Protein AF-A0A2V5VYC0-F1 (afdb_monomer)

Structure (mmCIF, N/CA/C/O backbone):
data_AF-A0A2V5VYC0-F1
#
_entry.id   AF-A0A2V5VYC0-F1
#
loop_
_atom_site.group_PDB
_atom_site.id
_atom_site.type_symbol
_atom_site.label_atom_id
_atom_site.label_alt_id
_atom_site.label_comp_id
_atom_site.label_asym_id
_atom_site.label_entity_id
_atom_site.label_seq_id
_atom_site.pdbx_PDB_ins_code
_atom_site.Cartn_x
_atom_site.Cartn_y
_atom_site.Cartn_z
_atom_site.occupancy
_atom_site.B_iso_or_equiv
_atom_site.auth_seq_id
_atom_site.auth_comp_id
_atom_site.auth_asym_id
_atom_site.auth_atom_id
_atom_site.pdbx_PDB_model_num
ATOM 1 N N . MET A 1 1 ? 76.118 30.169 22.639 1.00 40.16 1 MET A N 1
ATOM 2 C CA . MET A 1 1 ? 77.288 29.578 21.944 1.00 40.16 1 MET A CA 1
ATOM 3 C C . MET A 1 1 ? 76.760 28.789 20.748 1.00 40.16 1 MET A C 1
ATOM 5 O O . MET A 1 1 ? 75.733 28.151 20.900 1.00 40.16 1 MET A O 1
ATOM 9 N N . ARG A 1 2 ? 77.223 29.106 19.532 1.00 36.16 2 ARG A N 1
ATOM 10 C CA . ARG A 1 2 ? 78.075 28.254 18.665 1.00 36.16 2 ARG A CA 1
ATOM 11 C C . ARG A 1 2 ? 77.439 26.947 18.138 1.00 36.16 2 ARG A C 1
ATOM 13 O O . ARG A 1 2 ? 77.421 25.939 18.828 1.00 36.16 2 ARG A O 1
ATOM 20 N N . THR A 1 3 ? 77.035 27.013 16.868 1.00 47.69 3 THR A N 1
ATOM 21 C CA . THR A 1 3 ? 77.172 25.999 15.790 1.00 47.69 3 THR A CA 1
ATOM 22 C C . THR A 1 3 ? 78.665 25.824 15.383 1.00 47.69 3 THR A C 1
ATOM 24 O O . THR A 1 3 ? 79.493 26.497 16.014 1.00 47.69 3 THR A O 1
ATOM 27 N N . PRO A 1 4 ? 79.070 25.061 14.324 1.00 61.69 4 PRO A N 1
ATOM 28 C CA . PRO A 1 4 ? 78.359 24.099 13.440 1.00 61.69 4 PRO A CA 1
ATOM 29 C C . PRO A 1 4 ? 78.628 22.608 13.816 1.00 61.69 4 PRO A C 1
ATOM 31 O O . PRO A 1 4 ? 78.332 22.316 14.969 1.00 61.69 4 PRO A O 1
ATOM 34 N N . THR A 1 5 ? 79.075 21.582 13.052 1.00 44.00 5 THR A N 1
ATOM 35 C CA . THR A 1 5 ? 79.723 21.351 11.715 1.00 44.00 5 THR A CA 1
ATOM 36 C C . THR A 1 5 ? 79.700 19.818 11.412 1.00 44.00 5 THR A C 1
ATOM 38 O O . THR A 1 5 ? 79.604 19.059 12.371 1.00 44.00 5 THR A O 1
ATOM 41 N N . ASP A 1 6 ? 79.817 19.255 10.191 1.00 43.06 6 ASP A N 1
ATOM 42 C CA . ASP A 1 6 ? 79.916 19.826 8.830 1.00 43.06 6 ASP A CA 1
ATOM 43 C C . ASP A 1 6 ? 79.480 18.860 7.679 1.00 43.06 6 ASP A C 1
ATOM 45 O O . ASP A 1 6 ? 79.297 17.661 7.870 1.00 43.06 6 ASP A O 1
ATOM 49 N N . LEU A 1 7 ? 79.372 19.447 6.479 1.00 36.78 7 LEU A N 1
ATOM 50 C CA . LEU A 1 7 ? 79.288 18.954 5.086 1.00 36.78 7 LEU A CA 1
ATOM 51 C C . LEU A 1 7 ? 79.808 17.551 4.681 1.00 36.78 7 LEU A C 1
ATOM 53 O O . LEU A 1 7 ? 80.922 17.176 5.030 1.00 36.78 7 LEU A O 1
ATOM 57 N N . HIS A 1 8 ? 79.157 16.965 3.652 1.00 34.62 8 HIS A N 1
ATOM 58 C CA . HIS A 1 8 ? 79.711 16.739 2.283 1.00 34.62 8 HIS A CA 1
ATOM 59 C C . HIS A 1 8 ? 78.677 16.047 1.342 1.00 34.62 8 HIS A C 1
ATOM 61 O O . HIS A 1 8 ? 77.905 15.223 1.811 1.00 34.62 8 HIS A O 1
ATOM 67 N N . ARG A 1 9 ? 78.601 16.275 0.012 1.00 34.19 9 ARG A N 1
ATOM 68 C CA . ARG A 1 9 ? 79.091 17.381 -0.850 1.00 34.19 9 ARG A CA 1
ATOM 69 C C . ARG A 1 9 ? 78.366 17.362 -2.227 1.00 34.19 9 ARG A C 1
ATOM 71 O O . ARG A 1 9 ? 78.346 16.332 -2.888 1.00 34.19 9 ARG A O 1
ATOM 78 N N . LEU A 1 10 ? 77.835 18.504 -2.674 1.00 37.38 10 LEU A N 1
ATOM 79 C CA . LEU A 1 10 ? 77.498 18.854 -4.081 1.00 37.38 10 LEU A CA 1
ATOM 80 C C . LEU A 1 10 ? 78.621 19.786 -4.627 1.00 37.38 10 LEU A C 1
ATOM 82 O O . LEU A 1 10 ? 79.440 20.197 -3.797 1.00 37.38 10 LEU A O 1
ATOM 86 N N . PRO A 1 11 ? 78.731 20.182 -5.922 1.00 47.06 11 PRO A N 1
ATOM 87 C CA . PRO A 1 11 ? 77.742 20.225 -7.019 1.00 47.06 11 PRO A CA 1
ATOM 88 C C . PRO A 1 11 ? 78.181 19.307 -8.213 1.00 47.06 11 PRO A C 1
ATOM 90 O O . PRO A 1 11 ? 78.691 18.235 -7.912 1.00 47.06 11 PRO A O 1
ATOM 93 N N . THR A 1 12 ? 77.979 19.498 -9.536 1.00 32.34 12 THR A N 1
ATOM 94 C CA . THR A 1 12 ? 77.701 20.684 -10.386 1.00 32.34 12 THR A CA 1
ATOM 95 C C . THR A 1 12 ? 77.018 20.333 -11.722 1.00 32.34 12 THR A C 1
ATOM 97 O O . THR A 1 12 ? 77.043 19.197 -12.179 1.00 32.34 12 THR A O 1
ATOM 100 N N . ARG A 1 13 ? 76.415 21.354 -12.350 1.00 36.81 13 ARG A N 1
ATOM 101 C CA . ARG A 1 13 ? 75.712 21.379 -13.648 1.00 36.81 13 ARG A CA 1
ATOM 102 C C . ARG A 1 13 ? 76.613 21.919 -14.767 1.00 36.81 13 ARG A C 1
ATOM 104 O O . ARG A 1 13 ? 77.321 22.897 -14.541 1.00 36.81 13 ARG A O 1
ATOM 111 N N . THR A 1 14 ? 76.426 21.439 -15.996 1.00 30.95 14 THR A N 1
ATOM 112 C CA . THR A 1 14 ? 76.700 22.203 -17.230 1.00 30.95 14 THR A CA 1
ATOM 113 C C . THR A 1 14 ? 75.528 22.085 -18.207 1.00 30.95 14 THR A C 1
ATOM 115 O O . THR A 1 14 ? 74.828 21.079 -18.248 1.00 30.95 14 THR A O 1
ATOM 118 N N . THR A 1 15 ? 75.290 23.150 -18.972 1.00 37.25 15 THR A N 1
ATOM 119 C CA . THR A 1 15 ? 74.295 23.224 -20.052 1.00 37.25 15 THR A CA 1
ATOM 120 C C . THR A 1 15 ? 74.899 24.042 -21.186 1.00 37.25 15 THR A C 1
ATOM 122 O O . THR A 1 15 ? 75.301 25.179 -20.935 1.00 37.25 15 THR A O 1
ATOM 125 N N . SER A 1 16 ? 74.930 23.511 -22.406 1.00 30.95 16 SER A N 1
ATOM 126 C CA . SER A 1 16 ? 75.307 24.253 -23.615 1.00 30.95 16 SER A CA 1
ATOM 127 C C . SER A 1 16 ? 74.379 23.898 -24.775 1.00 30.95 16 SER A C 1
ATOM 129 O O . SER A 1 16 ? 73.993 22.746 -24.950 1.00 30.95 16 SER A O 1
ATOM 131 N N . THR A 1 17 ? 74.014 24.909 -25.556 1.00 39.19 17 THR A N 1
ATOM 132 C CA . THR A 1 17 ? 73.186 24.803 -26.763 1.00 39.19 17 THR A CA 1
ATOM 133 C C . THR A 1 17 ? 74.064 24.822 -28.008 1.00 39.19 17 THR A C 1
ATOM 135 O O . THR A 1 17 ? 74.964 25.656 -28.095 1.00 39.19 17 THR A O 1
ATOM 138 N N . ALA A 1 18 ? 73.759 23.980 -28.993 1.00 32.53 18 ALA A N 1
ATOM 139 C CA . ALA A 1 18 ? 74.294 24.087 -30.348 1.00 32.53 18 ALA A CA 1
ATOM 140 C C . ALA A 1 18 ? 73.210 23.700 -31.366 1.00 32.53 18 ALA A C 1
ATOM 142 O O . ALA A 1 18 ? 72.378 22.839 -31.090 1.00 32.53 18 ALA A O 1
ATOM 143 N N . ASP A 1 19 ? 73.224 24.376 -32.511 1.00 37.84 19 ASP A N 1
ATOM 144 C CA . ASP A 1 19 ? 72.262 24.246 -33.609 1.00 37.84 19 ASP A CA 1
ATOM 145 C C . ASP A 1 19 ? 72.837 23.371 -34.738 1.00 37.84 19 ASP A C 1
ATOM 147 O O . ASP A 1 19 ? 74.048 23.363 -34.963 1.00 37.84 19 ASP A O 1
ATOM 151 N N . SER A 1 20 ? 71.980 22.632 -35.445 1.00 33.50 20 SER A N 1
ATOM 152 C CA . SER A 1 20 ? 72.174 22.233 -36.850 1.00 33.50 20 SER A CA 1
ATOM 153 C C . SER A 1 20 ? 70.948 21.485 -37.388 1.00 33.50 20 SER A C 1
ATOM 155 O O . SER A 1 20 ? 70.211 20.826 -36.654 1.00 33.50 20 SER A O 1
ATOM 157 N N . ARG A 1 21 ? 70.734 21.599 -38.703 1.00 39.56 21 ARG A N 1
ATOM 158 C CA . ARG A 1 21 ? 69.669 20.917 -39.450 1.00 39.56 21 ARG A CA 1
ATOM 159 C C . ARG A 1 21 ? 70.199 19.680 -40.181 1.00 39.56 21 ARG A C 1
ATOM 161 O O . ARG A 1 21 ? 71.402 19.519 -40.346 1.00 39.56 21 ARG A O 1
ATOM 168 N N . ASP A 1 22 ? 69.247 18.903 -40.691 1.00 44.09 22 ASP A N 1
ATOM 169 C CA . ASP A 1 22 ? 69.362 18.008 -41.847 1.00 44.09 22 ASP A CA 1
ATOM 170 C C . ASP A 1 22 ? 70.382 16.856 -41.782 1.00 44.09 22 ASP A C 1
ATOM 172 O O . ASP A 1 22 ? 71.577 17.019 -42.015 1.00 44.09 22 ASP A O 1
ATOM 176 N N . ASN A 1 23 ? 69.857 15.630 -41.661 1.00 32.66 23 ASN A N 1
ATOM 177 C CA . ASN A 1 23 ? 70.172 14.573 -42.631 1.00 32.66 23 ASN A CA 1
ATOM 178 C C . ASN A 1 23 ? 69.140 13.431 -42.599 1.00 32.66 23 ASN A C 1
ATOM 180 O O . ASN A 1 23 ? 69.108 12.617 -41.677 1.00 32.66 23 ASN A O 1
ATOM 184 N N . LEU A 1 24 ? 68.318 13.337 -43.648 1.00 39.31 24 LEU A N 1
ATOM 185 C CA . LEU A 1 24 ? 67.509 12.150 -43.934 1.00 39.31 24 LEU A CA 1
ATOM 186 C C . LEU A 1 24 ? 68.395 11.101 -44.615 1.00 39.31 24 LEU A C 1
ATOM 188 O O . LEU A 1 24 ? 68.719 11.228 -45.795 1.00 39.31 24 LEU A O 1
ATOM 192 N N . SER A 1 25 ? 68.776 10.053 -43.881 1.00 33.59 25 SER A N 1
ATOM 193 C CA . SER A 1 25 ? 69.533 8.931 -44.447 1.00 33.59 25 SER A CA 1
ATOM 194 C C . SER A 1 25 ? 68.638 8.082 -45.357 1.00 33.59 25 SER A C 1
ATOM 196 O O . SER A 1 25 ? 67.892 7.216 -44.897 1.00 33.59 25 SER A O 1
ATOM 198 N N . VAL A 1 26 ? 68.686 8.348 -46.663 1.00 40.81 26 VAL A N 1
ATOM 199 C CA . VAL A 1 26 ? 67.968 7.562 -47.675 1.00 40.81 26 VAL A CA 1
ATOM 200 C C . VAL A 1 26 ? 68.784 6.316 -48.018 1.00 40.81 26 VAL A C 1
ATOM 202 O O . VAL A 1 26 ? 69.769 6.389 -48.754 1.00 40.81 26 VAL A O 1
ATOM 205 N N . CYS A 1 27 ? 68.352 5.151 -47.529 1.00 32.09 27 CYS A N 1
ATOM 206 C CA . CYS A 1 27 ? 68.891 3.864 -47.970 1.00 32.09 27 CYS A CA 1
ATOM 207 C C . CYS A 1 27 ? 68.609 3.655 -49.466 1.00 32.09 27 CYS A C 1
ATOM 209 O O . CYS A 1 27 ? 67.485 3.354 -49.867 1.00 32.09 27 CYS A O 1
ATOM 211 N N . SER A 1 28 ? 69.638 3.802 -50.299 1.00 38.59 28 SER A N 1
ATOM 212 C CA . SER A 1 28 ? 69.553 3.573 -51.739 1.00 38.59 28 SER A CA 1
ATOM 213 C C . SER A 1 28 ? 69.806 2.099 -52.073 1.00 38.59 28 SER A C 1
ATOM 215 O O . SER A 1 28 ? 70.832 1.529 -51.713 1.00 38.59 28 SER A O 1
ATOM 217 N N . CYS A 1 29 ? 68.866 1.473 -52.785 1.00 36.28 29 CYS A N 1
ATOM 218 C CA . CYS A 1 29 ? 68.999 0.102 -53.277 1.00 36.28 29 CYS A CA 1
ATOM 219 C C . CYS A 1 29 ? 69.031 0.073 -54.812 1.00 36.28 29 CYS A C 1
ATOM 221 O O . CYS A 1 29 ? 68.045 0.390 -55.466 1.00 36.28 29 CYS A O 1
ATOM 223 N N . LEU A 1 30 ? 70.200 -0.306 -55.339 1.00 36.03 30 LEU A N 1
ATOM 224 C CA . LEU A 1 30 ? 70.474 -0.980 -56.619 1.00 36.03 30 LEU A CA 1
ATOM 225 C C . LEU A 1 30 ? 69.531 -0.718 -57.816 1.00 36.03 30 LEU A C 1
ATOM 227 O O . LEU A 1 30 ? 68.425 -1.247 -57.905 1.00 36.03 30 LEU A O 1
ATOM 231 N N . LYS A 1 31 ? 70.066 -0.043 -58.844 1.00 36.06 31 LYS A N 1
ATOM 232 C CA . LYS A 1 31 ? 69.514 -0.077 -60.209 1.00 36.06 31 LYS A CA 1
ATOM 233 C C . LYS A 1 31 ? 69.818 -1.425 -60.887 1.00 36.06 31 LYS A C 1
ATOM 235 O O . LYS A 1 31 ? 70.990 -1.805 -60.917 1.00 36.06 31 LYS A O 1
ATOM 240 N N . PRO A 1 32 ? 68.852 -2.073 -61.557 1.00 37.69 32 PRO A N 1
ATOM 241 C CA . PRO A 1 32 ? 69.144 -2.943 -62.689 1.00 37.69 32 PRO A CA 1
ATOM 242 C C . PRO A 1 32 ? 69.378 -2.095 -63.954 1.00 37.69 32 PRO A C 1
ATOM 244 O O . PRO A 1 32 ? 68.639 -1.148 -64.223 1.00 37.69 32 PRO A O 1
ATOM 247 N N . ASN A 1 33 ? 70.389 -2.441 -64.753 1.00 38.25 33 ASN A N 1
ATOM 248 C CA . ASN A 1 33 ? 70.549 -1.897 -66.107 1.00 38.25 33 ASN A CA 1
ATOM 249 C C . ASN A 1 33 ? 69.677 -2.697 -67.088 1.00 38.25 33 ASN A C 1
ATOM 251 O O . ASN A 1 33 ? 69.583 -3.917 -66.955 1.00 38.25 33 ASN A O 1
ATOM 255 N N . TYR A 1 34 ? 69.114 -2.046 -68.110 1.00 33.28 34 TYR A N 1
ATOM 256 C CA . TYR A 1 34 ? 68.513 -2.747 -69.249 1.00 33.28 34 TYR A CA 1
ATOM 257 C C . TYR A 1 34 ? 68.781 -2.031 -70.578 1.00 33.28 34 TYR A C 1
ATOM 259 O O . TYR A 1 34 ? 68.945 -0.812 -70.614 1.00 33.28 34 TYR A O 1
ATOM 267 N N . SER A 1 35 ? 68.864 -2.811 -71.657 1.00 31.66 35 SER A N 1
ATOM 268 C CA . SER A 1 35 ? 69.238 -2.363 -73.007 1.00 31.66 35 SER A CA 1
ATOM 269 C C . SER A 1 35 ? 67.990 -2.076 -73.868 1.00 31.66 35 SER A C 1
ATOM 271 O O . SER A 1 35 ? 66.979 -2.756 -73.678 1.00 31.66 35 SER A O 1
ATOM 273 N N . PRO A 1 36 ? 68.003 -1.099 -74.798 1.00 38.66 36 PRO A N 1
ATOM 274 C CA . PRO A 1 36 ? 66.810 -0.710 -75.559 1.00 38.66 36 PRO A CA 1
ATOM 275 C C . PRO A 1 36 ? 66.540 -1.614 -76.778 1.00 38.66 36 PRO A C 1
ATOM 277 O O . PRO A 1 36 ? 67.470 -1.969 -77.499 1.00 38.66 36 PRO A O 1
ATOM 280 N N . GLY A 1 37 ? 65.264 -1.917 -77.071 1.00 43.59 37 GLY A N 1
ATOM 281 C CA . GLY A 1 37 ? 64.913 -2.649 -78.301 1.00 43.59 37 GLY A CA 1
ATOM 282 C C . GLY A 1 37 ? 63.483 -3.194 -78.453 1.00 43.59 37 GLY A C 1
ATOM 283 O O . GLY A 1 37 ? 63.338 -4.385 -78.702 1.00 43.59 37 GLY A O 1
ATOM 284 N N . ALA A 1 38 ? 62.434 -2.363 -78.357 1.00 34.34 38 ALA A N 1
ATOM 285 C CA . ALA A 1 38 ? 61.081 -2.690 -78.854 1.00 34.34 38 ALA A CA 1
ATOM 286 C C . ALA A 1 38 ? 60.235 -1.410 -79.085 1.00 34.34 38 ALA A C 1
ATOM 288 O O . ALA A 1 38 ? 60.454 -0.426 -78.375 1.00 34.34 38 ALA A O 1
ATOM 289 N N . PRO A 1 39 ? 59.292 -1.382 -80.054 1.00 39.47 39 PRO A N 1
ATOM 290 C CA . PRO A 1 39 ? 58.485 -0.197 -80.367 1.00 39.47 39 PRO A CA 1
ATOM 291 C C . PRO A 1 39 ? 57.266 0.002 -79.446 1.00 39.47 39 PRO A C 1
ATOM 293 O O . PRO A 1 39 ? 56.763 -0.924 -78.813 1.00 39.47 39 PRO A O 1
ATOM 296 N N . THR A 1 40 ? 56.782 1.244 -79.399 1.00 36.88 40 THR A N 1
ATOM 297 C CA . THR A 1 40 ? 55.799 1.751 -78.431 1.00 36.88 40 THR A CA 1
ATOM 298 C C . THR A 1 40 ? 54.353 1.323 -78.710 1.00 36.88 40 THR A C 1
ATOM 300 O O . THR A 1 40 ? 53.837 1.553 -79.801 1.00 36.88 40 THR A O 1
ATOM 303 N N . VAL A 1 41 ? 53.644 0.858 -77.675 1.00 35.94 41 VAL A N 1
ATOM 304 C CA . VAL A 1 41 ? 52.171 0.892 -77.600 1.00 35.94 41 VAL A CA 1
ATOM 305 C C . VAL A 1 41 ? 51.782 1.852 -76.477 1.00 35.94 41 VAL A C 1
ATOM 307 O O . VAL A 1 41 ? 52.188 1.667 -75.332 1.00 35.94 41 VAL A O 1
ATOM 310 N N . ALA A 1 42 ? 51.025 2.901 -76.799 1.00 35.47 42 ALA A N 1
ATOM 311 C CA . ALA A 1 42 ? 50.624 3.914 -75.828 1.00 35.47 42 ALA A CA 1
ATOM 312 C C . ALA A 1 42 ? 49.356 3.486 -75.072 1.00 35.47 42 ALA A C 1
ATOM 314 O O . ALA A 1 42 ? 48.275 3.421 -75.655 1.00 35.47 42 ALA A O 1
ATOM 315 N N . VAL A 1 43 ? 49.479 3.244 -73.764 1.00 36.88 43 VAL A N 1
ATOM 316 C CA . VAL A 1 43 ? 48.337 3.080 -72.852 1.00 36.88 43 VAL A CA 1
ATOM 317 C C . VAL A 1 43 ? 48.185 4.360 -72.034 1.00 36.88 43 VAL A C 1
ATOM 319 O O . VAL A 1 43 ? 49.082 4.735 -71.281 1.00 36.88 43 VAL A O 1
ATOM 322 N N . LEU A 1 44 ? 47.045 5.037 -72.185 1.00 37.72 44 LEU A N 1
ATOM 323 C CA . LEU A 1 44 ? 46.727 6.267 -71.461 1.00 37.72 44 LEU A CA 1
ATOM 324 C C . LEU A 1 44 ? 46.292 5.942 -70.022 1.00 37.72 44 LEU A C 1
ATOM 326 O O . LEU A 1 44 ? 45.102 5.844 -69.729 1.00 37.72 44 LEU A O 1
ATOM 330 N N . LEU A 1 45 ? 47.257 5.752 -69.121 1.00 33.62 45 LEU A N 1
ATOM 331 C CA . LEU A 1 45 ? 46.975 5.525 -67.703 1.00 33.62 45 LEU A CA 1
ATOM 332 C C . LEU A 1 45 ? 46.795 6.866 -66.972 1.00 33.62 45 LEU A C 1
ATOM 334 O O . LEU A 1 45 ? 47.742 7.641 -66.837 1.00 33.62 45 LEU A O 1
ATOM 338 N N . CYS A 1 46 ? 45.584 7.145 -66.484 1.00 33.41 46 CYS A N 1
ATOM 339 C CA . CYS A 1 46 ? 45.315 8.340 -65.685 1.00 33.41 46 CYS A CA 1
ATOM 340 C C . CYS A 1 46 ? 46.098 8.313 -64.364 1.00 33.41 46 CYS A C 1
ATOM 342 O O . CYS A 1 46 ? 45.872 7.450 -63.516 1.00 33.41 46 CYS A O 1
ATOM 344 N N . ALA A 1 47 ? 46.963 9.307 -64.159 1.00 42.38 47 ALA A N 1
ATOM 345 C CA . ALA A 1 47 ? 47.633 9.535 -62.885 1.00 42.38 47 ALA A CA 1
ATOM 346 C C . ALA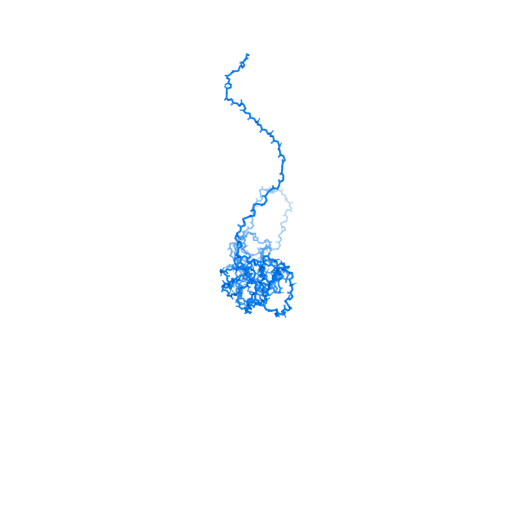 A 1 47 ? 46.644 10.100 -61.849 1.00 42.38 47 ALA A C 1
ATOM 348 O O . ALA A 1 47 ? 46.509 11.313 -61.694 1.00 42.38 47 ALA A O 1
ATOM 349 N N . PHE A 1 48 ? 45.950 9.220 -61.125 1.00 41.59 48 PHE A N 1
ATOM 350 C CA . PHE A 1 48 ? 45.239 9.619 -59.913 1.00 41.59 48 PHE A CA 1
ATOM 351 C C . PHE A 1 48 ? 46.247 9.891 -58.795 1.00 41.59 48 PHE A C 1
ATOM 353 O O . PHE A 1 48 ? 46.958 8.991 -58.350 1.00 41.59 48 PHE A O 1
ATOM 360 N N . LEU A 1 49 ? 46.297 11.145 -58.333 1.00 40.81 49 LEU A N 1
ATOM 361 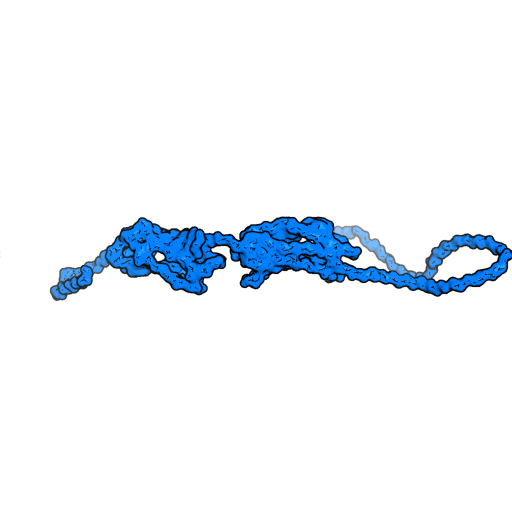C CA . LEU A 1 49 ? 47.049 11.521 -57.138 1.00 40.81 49 LEU A CA 1
ATOM 362 C C . LEU A 1 49 ? 46.566 10.689 -55.945 1.00 40.81 49 LEU A C 1
ATOM 364 O O . LEU A 1 49 ? 45.366 10.614 -55.677 1.00 40.81 49 LEU A O 1
ATOM 368 N N . SER A 1 50 ? 47.511 10.136 -55.186 1.00 46.59 50 SER A N 1
ATOM 369 C CA . SER A 1 50 ? 47.260 9.422 -53.934 1.00 46.59 50 SER A CA 1
ATOM 370 C C . SER A 1 50 ? 46.893 10.388 -52.800 1.00 46.59 50 SER A C 1
ATOM 372 O O . SER A 1 50 ? 47.627 10.549 -51.824 1.00 46.59 50 SER A O 1
ATOM 374 N N . LEU A 1 51 ? 45.737 11.041 -52.928 1.00 43.06 51 LEU A N 1
ATOM 375 C CA . LEU A 1 51 ? 45.049 11.671 -51.811 1.00 43.06 51 LEU A CA 1
ATOM 376 C C . LEU A 1 51 ? 44.574 10.560 -50.870 1.00 43.06 51 LEU A C 1
ATOM 378 O O . LEU A 1 51 ? 43.516 9.970 -51.080 1.00 43.06 51 LEU A O 1
ATOM 382 N N . PHE A 1 52 ? 45.344 10.295 -49.810 1.00 51.00 52 PHE A N 1
ATOM 383 C CA . PHE A 1 52 ? 44.952 9.429 -48.690 1.00 51.00 52 PHE A CA 1
ATOM 384 C C . PHE A 1 52 ? 43.865 10.090 -47.815 1.00 51.00 52 PHE A C 1
ATOM 386 O O . PHE A 1 52 ? 43.959 10.170 -46.593 1.00 51.00 52 PHE A O 1
ATOM 393 N N . GLY A 1 53 ? 42.791 10.554 -48.458 1.00 45.03 53 GLY A N 1
ATOM 394 C CA . GLY A 1 53 ? 41.536 10.932 -47.825 1.00 45.03 53 GLY A CA 1
ATOM 395 C C . GLY A 1 53 ? 40.762 9.682 -47.429 1.00 45.03 53 GLY A C 1
ATOM 396 O O . GLY A 1 53 ? 39.722 9.384 -48.016 1.00 45.03 53 GLY A O 1
ATOM 397 N N . GLY A 1 54 ? 41.285 8.936 -46.453 1.00 47.09 54 GLY A N 1
ATOM 398 C CA . GLY A 1 54 ? 40.551 7.849 -45.820 1.00 47.09 54 GLY A CA 1
ATOM 399 C C . GLY A 1 54 ? 39.282 8.418 -45.197 1.00 47.09 54 GLY A C 1
ATOM 400 O O . GLY A 1 54 ? 39.344 9.065 -44.154 1.00 47.09 54 GLY A O 1
ATOM 401 N N . ARG A 1 55 ? 38.132 8.219 -45.853 1.00 57.81 55 ARG A N 1
ATOM 402 C CA . ARG A 1 55 ? 36.838 8.590 -45.279 1.00 57.81 55 ARG A CA 1
ATOM 403 C C . ARG A 1 55 ? 36.668 7.795 -43.993 1.00 57.81 55 ARG A C 1
ATOM 405 O O . ARG A 1 55 ? 36.503 6.578 -44.052 1.00 57.81 55 ARG A O 1
ATOM 412 N N . ALA A 1 56 ? 36.696 8.487 -42.856 1.00 65.38 56 ALA A N 1
ATOM 413 C CA . ALA A 1 56 ? 36.225 7.914 -41.610 1.00 65.38 56 ALA A CA 1
ATOM 414 C C . ALA A 1 56 ? 34.814 7.366 -41.854 1.00 65.38 56 ALA A C 1
ATOM 416 O O . ALA A 1 56 ? 33.957 8.056 -42.418 1.00 65.38 56 ALA A O 1
ATOM 417 N N . ARG A 1 57 ? 34.602 6.104 -41.482 1.00 74.75 57 ARG A N 1
ATOM 418 C CA . ARG A 1 57 ? 33.273 5.505 -41.451 1.00 74.75 57 ARG A CA 1
ATOM 419 C C . ARG A 1 57 ? 32.405 6.379 -40.541 1.00 74.75 57 ARG A C 1
ATOM 421 O O . ARG A 1 57 ? 32.829 6.723 -39.441 1.00 74.75 57 ARG A O 1
ATOM 428 N N . ALA A 1 58 ? 31.237 6.791 -41.028 1.00 86.94 58 ALA A N 1
ATOM 429 C CA . ALA A 1 58 ? 30.296 7.531 -40.198 1.00 86.94 58 ALA A CA 1
ATOM 430 C C . ALA A 1 58 ? 29.827 6.614 -39.063 1.00 86.94 58 ALA A C 1
ATOM 432 O O . ALA A 1 58 ? 29.451 5.473 -39.336 1.00 86.94 58 ALA A O 1
ATOM 433 N N . ALA A 1 59 ? 29.875 7.114 -37.828 1.00 91.81 59 ALA A N 1
ATOM 434 C CA . ALA A 1 59 ? 29.404 6.380 -36.662 1.00 91.81 59 ALA A CA 1
ATOM 435 C C . ALA A 1 59 ? 27.931 5.994 -36.838 1.00 91.81 59 ALA A C 1
ATOM 437 O O . ALA A 1 59 ? 27.112 6.812 -37.271 1.00 91.81 59 ALA A O 1
ATOM 438 N N . VAL A 1 60 ? 27.616 4.743 -36.519 1.00 95.69 60 VAL A N 1
ATOM 439 C CA . VAL A 1 60 ? 26.251 4.217 -36.506 1.00 95.69 60 VAL A CA 1
ATOM 440 C C . VAL A 1 60 ? 25.761 4.193 -35.057 1.00 95.69 60 VAL A C 1
ATOM 442 O O . VAL A 1 60 ? 26.558 4.041 -34.142 1.00 95.69 60 VAL A O 1
ATOM 445 N N . ALA A 1 61 ? 24.461 4.395 -34.844 1.00 96.69 61 ALA A N 1
ATOM 446 C CA . ALA A 1 61 ? 23.866 4.261 -33.517 1.00 96.69 61 ALA A CA 1
ATOM 447 C C . ALA A 1 61 ? 23.682 2.773 -33.149 1.00 96.69 61 ALA A C 1
ATOM 449 O O . ALA A 1 61 ? 23.396 1.967 -34.044 1.00 96.69 61 ALA A O 1
ATOM 450 N N . PRO A 1 62 ? 23.749 2.408 -31.855 1.00 97.94 62 PRO A N 1
ATOM 451 C CA . PRO A 1 62 ? 23.536 1.040 -31.404 1.00 97.94 62 PRO A CA 1
ATOM 452 C C . PRO A 1 62 ? 22.145 0.527 -31.788 1.00 97.94 62 PRO A C 1
ATOM 454 O O . PRO A 1 62 ? 21.167 1.270 -31.831 1.00 97.94 62 PRO A O 1
ATOM 457 N N . ILE A 1 63 ? 22.045 -0.779 -32.003 1.00 97.56 63 ILE A N 1
ATOM 458 C CA . ILE A 1 63 ? 20.797 -1.504 -32.223 1.00 97.56 63 ILE A CA 1
ATOM 459 C C . ILE A 1 63 ? 20.421 -2.218 -30.923 1.00 97.56 63 ILE A C 1
ATOM 461 O O . ILE A 1 63 ? 21.235 -2.925 -30.327 1.00 97.56 63 ILE A O 1
ATOM 465 N N . ILE A 1 64 ? 19.165 -2.062 -30.511 1.00 98.31 64 ILE A N 1
ATOM 466 C CA . ILE A 1 64 ? 18.533 -2.800 -29.415 1.00 98.31 64 ILE A CA 1
ATOM 467 C C . ILE A 1 64 ? 17.390 -3.647 -29.985 1.00 98.31 64 ILE A C 1
ATOM 469 O O . ILE A 1 64 ? 16.676 -3.200 -30.885 1.00 98.31 64 ILE A O 1
ATOM 473 N N . SER A 1 65 ? 17.226 -4.883 -29.510 1.00 98.06 65 SER A N 1
ATOM 474 C CA . SER A 1 65 ? 16.088 -5.718 -29.911 1.00 98.06 65 SER A CA 1
ATOM 475 C C . SER A 1 65 ? 14.761 -5.126 -29.421 1.00 98.06 65 SER A C 1
ATOM 477 O O . SER A 1 65 ? 14.738 -4.491 -28.364 1.00 98.06 65 SER A O 1
ATOM 479 N N . PRO A 1 66 ? 13.636 -5.401 -30.106 1.00 95.62 66 PRO A N 1
ATOM 480 C CA . PRO A 1 66 ? 12.316 -5.206 -29.520 1.00 95.62 66 PRO A CA 1
ATOM 481 C C . PRO A 1 66 ? 12.219 -5.897 -28.155 1.00 95.62 66 PRO A C 1
ATOM 483 O O . PRO A 1 66 ? 12.752 -6.993 -27.967 1.00 95.62 66 PRO A O 1
ATOM 486 N N . ILE A 1 67 ? 11.525 -5.253 -27.222 1.00 97.31 67 ILE A N 1
ATOM 487 C CA . ILE A 1 67 ? 11.158 -5.805 -25.918 1.00 97.31 67 ILE A CA 1
ATOM 488 C C . ILE A 1 67 ? 9.637 -6.017 -25.969 1.00 97.31 67 ILE A C 1
ATOM 490 O O . ILE A 1 67 ? 8.940 -5.101 -26.410 1.00 97.31 67 ILE A O 1
ATOM 494 N N . PRO A 1 68 ? 9.106 -7.199 -25.609 1.00 95.50 68 PRO A N 1
ATOM 495 C CA . PRO A 1 68 ? 7.664 -7.422 -25.587 1.00 95.50 68 PRO A CA 1
ATOM 496 C C . PRO A 1 68 ? 7.002 -6.616 -24.462 1.00 95.50 68 PRO A C 1
ATOM 498 O O . PRO A 1 68 ? 7.628 -6.357 -23.434 1.00 95.50 68 PRO A O 1
ATOM 501 N N . ASP A 1 69 ? 5.723 -6.278 -24.632 1.00 96.75 69 ASP A N 1
ATOM 502 C CA . ASP A 1 69 ? 4.905 -5.779 -23.524 1.00 96.75 69 ASP A CA 1
ATOM 503 C C . ASP A 1 69 ? 4.798 -6.853 -22.423 1.00 96.75 69 ASP A C 1
ATOM 505 O O . ASP A 1 69 ? 4.763 -8.056 -22.703 1.00 96.75 69 ASP A O 1
ATOM 509 N N . LEU A 1 70 ? 4.764 -6.416 -21.163 1.00 96.81 70 LEU A N 1
ATOM 510 C CA . LEU A 1 70 ? 4.851 -7.281 -19.984 1.00 96.81 70 LEU A CA 1
ATOM 511 C C . LEU A 1 70 ? 3.586 -7.198 -19.121 1.00 96.81 70 LEU A C 1
ATOM 513 O O . LEU A 1 70 ? 2.844 -6.215 -19.153 1.00 96.81 70 LEU A O 1
ATOM 517 N N . VAL A 1 71 ? 3.361 -8.232 -18.313 1.00 95.38 71 VAL A N 1
ATOM 518 C CA . VAL A 1 71 ? 2.228 -8.345 -17.387 1.00 95.38 71 VAL A CA 1
ATOM 519 C C . VAL A 1 71 ? 2.735 -8.908 -16.063 1.00 95.38 71 VAL A C 1
ATOM 521 O O . VAL A 1 71 ? 3.521 -9.855 -16.074 1.00 95.38 71 VAL A O 1
ATOM 524 N N . VAL A 1 72 ? 2.298 -8.330 -14.945 1.00 95.25 72 VAL A N 1
ATOM 525 C CA . VAL A 1 72 ? 2.673 -8.748 -13.584 1.00 95.25 72 VAL A CA 1
ATOM 526 C C . VAL A 1 72 ? 1.587 -8.329 -12.582 1.00 95.25 72 VAL A C 1
ATOM 528 O O . VAL A 1 72 ? 0.772 -7.459 -12.895 1.00 95.25 72 VAL A O 1
ATOM 531 N N . ASN A 1 73 ? 1.549 -8.932 -11.397 1.00 94.56 73 ASN A N 1
ATOM 532 C CA . ASN A 1 73 ? 0.779 -8.401 -10.266 1.00 94.56 73 ASN A CA 1
ATOM 533 C C . ASN A 1 73 ? 1.543 -7.227 -9.616 1.00 94.56 73 ASN A C 1
ATOM 535 O O . ASN A 1 73 ? 2.742 -7.071 -9.851 1.00 94.56 73 ASN A O 1
ATOM 539 N N . GLU A 1 74 ? 0.896 -6.394 -8.800 1.00 91.69 74 GLU A N 1
ATOM 540 C CA . GLU A 1 74 ? 1.648 -5.483 -7.922 1.00 91.69 74 GLU A CA 1
ATOM 541 C C . GLU A 1 74 ? 2.457 -6.260 -6.866 1.00 91.69 74 GLU A C 1
ATOM 543 O O . GLU A 1 74 ? 2.248 -7.457 -6.663 1.00 91.69 74 GLU A O 1
ATOM 548 N N . ASP A 1 75 ? 3.478 -5.609 -6.306 1.00 89.75 75 ASP A N 1
ATOM 549 C CA . ASP A 1 75 ? 4.532 -6.162 -5.433 1.00 89.75 75 ASP A CA 1
ATOM 550 C C . ASP A 1 75 ? 5.393 -7.324 -5.992 1.00 89.75 75 ASP A C 1
ATOM 552 O O . ASP A 1 75 ? 6.483 -7.594 -5.478 1.00 89.75 75 ASP A O 1
ATOM 556 N N . GLU A 1 76 ? 4.992 -7.974 -7.087 1.00 93.12 76 GLU A N 1
ATOM 557 C CA . GLU A 1 76 ? 5.771 -9.014 -7.765 1.00 93.12 76 GLU A CA 1
ATOM 558 C C . GLU A 1 76 ? 6.849 -8.423 -8.707 1.00 93.12 76 GLU A C 1
ATOM 560 O O . GLU A 1 76 ? 6.543 -7.634 -9.606 1.00 93.12 76 GLU A O 1
ATOM 565 N N . PRO A 1 77 ? 8.134 -8.816 -8.583 1.00 94.12 77 PRO A N 1
ATOM 566 C CA . PRO A 1 77 ? 9.181 -8.362 -9.492 1.00 94.12 77 PRO A CA 1
ATOM 567 C C . PRO A 1 77 ? 9.207 -9.176 -10.794 1.00 94.12 77 PRO A C 1
ATOM 569 O O . PRO A 1 77 ? 9.230 -10.408 -10.785 1.00 94.12 77 PRO A O 1
ATOM 572 N N . ILE A 1 78 ? 9.331 -8.492 -11.932 1.00 95.12 78 ILE A N 1
ATOM 573 C CA . ILE A 1 78 ? 9.594 -9.131 -13.227 1.00 95.12 78 ILE A CA 1
ATOM 574 C C . ILE A 1 78 ? 11.098 -9.389 -13.328 1.00 95.12 78 ILE A C 1
ATOM 576 O O . ILE A 1 78 ? 11.884 -8.444 -13.296 1.00 95.12 78 ILE A O 1
ATOM 580 N N . LEU A 1 79 ? 11.528 -10.645 -13.465 1.00 96.38 79 LEU A N 1
ATOM 581 C CA . LEU A 1 79 ? 12.949 -11.010 -13.404 1.00 96.38 79 LEU A CA 1
ATOM 582 C C . LEU A 1 79 ? 13.516 -11.492 -14.747 1.00 96.38 79 LEU A C 1
ATOM 584 O O . LEU A 1 79 ? 12.915 -12.319 -15.427 1.00 96.38 79 LEU A O 1
ATOM 588 N N . HIS A 1 80 ? 14.734 -11.040 -15.062 1.00 95.62 80 HIS A N 1
ATOM 589 C CA . HIS A 1 80 ? 15.589 -11.556 -16.142 1.00 95.62 80 HIS A CA 1
ATOM 590 C C . HIS A 1 80 ? 14.972 -11.552 -17.559 1.00 95.62 80 HIS A C 1
ATOM 592 O O . HIS A 1 80 ? 15.243 -12.455 -18.353 1.00 95.62 80 HIS A O 1
ATOM 598 N N . VAL A 1 81 ? 14.187 -10.530 -17.913 1.00 97.38 81 VAL A N 1
ATOM 599 C CA . VAL A 1 81 ? 13.653 -10.352 -19.274 1.00 97.38 81 VAL A CA 1
ATOM 600 C C . VAL A 1 81 ? 14.821 -10.163 -20.257 1.00 97.38 81 VAL A C 1
ATOM 602 O O . VAL A 1 81 ? 15.583 -9.204 -20.103 1.00 97.38 81 VAL A O 1
ATOM 605 N N . PRO A 1 82 ? 15.015 -11.053 -21.248 1.00 97.81 82 PRO A N 1
ATOM 606 C CA . PRO A 1 82 ? 16.180 -11.013 -22.125 1.00 97.81 82 PRO A CA 1
ATOM 607 C C . PRO A 1 82 ? 16.022 -9.975 -23.240 1.00 97.81 82 PRO A C 1
ATOM 609 O O . PRO A 1 82 ? 14.944 -9.811 -23.809 1.00 97.81 82 PRO A O 1
ATOM 612 N N . PHE A 1 83 ? 17.125 -9.323 -23.609 1.00 97.94 83 PHE A N 1
ATOM 613 C CA . PHE A 1 83 ? 17.208 -8.462 -24.789 1.00 97.94 83 PHE A CA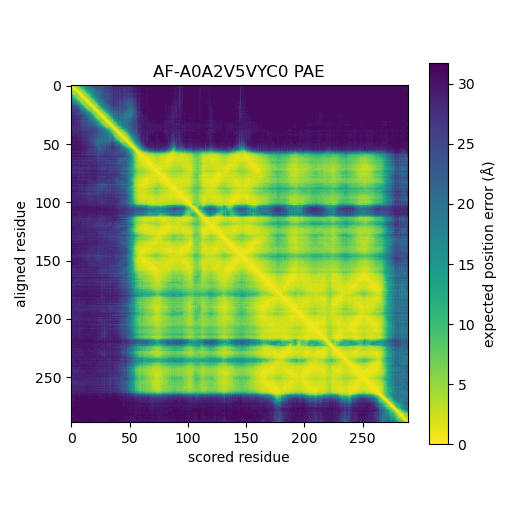 1
ATOM 614 C C . PHE A 1 83 ? 18.631 -8.463 -25.361 1.00 97.94 83 PHE A C 1
ATOM 616 O O . PHE A 1 83 ? 19.603 -8.733 -24.652 1.00 97.94 83 PHE A O 1
ATOM 623 N N . THR A 1 84 ? 18.779 -8.158 -26.649 1.00 97.75 84 THR A N 1
ATOM 624 C CA . THR A 1 84 ? 20.100 -8.082 -27.290 1.00 97.75 84 THR A CA 1
ATOM 625 C C . THR A 1 84 ? 20.465 -6.655 -27.657 1.00 97.75 84 THR A C 1
ATOM 627 O O . THR A 1 84 ? 19.622 -5.915 -28.167 1.00 97.75 84 THR A O 1
ATOM 630 N N . VAL A 1 85 ? 21.738 -6.304 -27.480 1.00 97.88 85 VAL A N 1
ATOM 631 C CA . VAL A 1 85 ? 22.329 -5.074 -28.023 1.00 97.88 85 VAL A CA 1
ATOM 632 C C . VAL A 1 85 ? 23.494 -5.383 -28.948 1.00 97.88 85 VAL A C 1
ATOM 634 O O . VAL A 1 85 ? 24.285 -6.295 -28.707 1.00 97.88 85 VAL A O 1
ATOM 637 N N . TRP A 1 86 ? 23.631 -4.592 -29.999 1.00 97.12 86 TRP A N 1
ATOM 638 C CA . TRP A 1 86 ? 24.768 -4.650 -30.904 1.00 97.12 86 TRP A CA 1
ATOM 639 C C . TRP A 1 86 ? 25.109 -3.244 -31.368 1.00 97.12 86 TRP A C 1
ATOM 641 O O . TRP A 1 86 ? 24.212 -2.463 -31.665 1.00 97.12 86 TRP A O 1
ATOM 651 N N . ASP A 1 87 ? 26.393 -2.934 -31.462 1.00 97.50 87 ASP A N 1
ATOM 652 C CA . ASP A 1 87 ? 26.860 -1.757 -32.178 1.00 97.50 87 ASP A CA 1
ATOM 653 C C . ASP A 1 87 ? 27.976 -2.155 -33.146 1.00 97.50 87 ASP A C 1
ATOM 655 O O . ASP A 1 87 ? 28.640 -3.182 -32.984 1.00 97.50 87 ASP A O 1
ATOM 659 N N . ALA A 1 88 ? 28.126 -1.359 -34.196 1.00 95.56 88 ALA A N 1
ATOM 660 C CA . ALA A 1 88 ? 29.035 -1.622 -35.295 1.00 95.56 88 ALA A CA 1
ATOM 661 C C . ALA A 1 88 ? 30.410 -0.964 -35.111 1.00 95.56 88 ALA A C 1
ATOM 663 O O . ALA A 1 88 ? 31.374 -1.386 -35.753 1.00 95.56 88 ALA A O 1
ATOM 664 N N . ASP A 1 89 ? 30.481 0.076 -34.278 1.00 95.12 89 ASP A N 1
ATOM 665 C CA . ASP A 1 89 ? 31.653 0.933 -34.094 1.00 95.12 89 ASP A CA 1
ATOM 666 C C . ASP A 1 89 ? 32.210 0.858 -32.646 1.00 95.12 89 ASP A C 1
ATOM 668 O O . ASP A 1 89 ? 33.387 1.147 -32.419 1.00 95.12 89 ASP A O 1
ATOM 672 N N . SER A 1 90 ? 31.409 0.363 -31.691 1.00 94.81 90 SER A N 1
ATOM 673 C CA . SER A 1 90 ? 31.722 0.207 -30.260 1.00 94.81 90 SER A CA 1
ATOM 674 C C . SER A 1 90 ? 31.481 -1.237 -29.774 1.00 94.81 90 SER A C 1
ATOM 676 O O . SER A 1 90 ? 30.451 -1.830 -30.096 1.00 94.81 90 SER A O 1
ATOM 678 N N . PRO A 1 91 ? 32.370 -1.838 -28.958 1.00 95.06 91 PRO A N 1
ATOM 679 C CA . PRO A 1 91 ? 32.128 -3.162 -28.386 1.00 95.06 91 PRO A CA 1
ATOM 680 C C . PRO A 1 91 ? 31.071 -3.105 -27.259 1.00 95.06 91 PRO A C 1
ATOM 682 O O . PRO A 1 91 ? 30.988 -2.090 -26.558 1.00 95.06 91 PRO A O 1
ATOM 685 N N . PRO A 1 92 ? 30.296 -4.182 -27.012 1.00 94.56 92 PRO A N 1
ATOM 686 C CA . PRO A 1 92 ? 29.164 -4.149 -26.079 1.00 94.56 92 PRO A CA 1
ATOM 687 C C . PRO A 1 92 ? 29.511 -3.812 -24.621 1.00 94.56 92 PRO A C 1
ATOM 689 O O . PRO A 1 92 ? 28.634 -3.402 -23.864 1.00 94.56 92 PRO A O 1
ATOM 692 N N . GLU A 1 93 ? 30.768 -3.981 -24.211 1.00 94.06 93 GLU A N 1
ATOM 693 C CA . GLU A 1 93 ? 31.292 -3.643 -22.881 1.00 94.06 93 GLU A CA 1
ATOM 694 C C . GLU A 1 93 ? 31.448 -2.130 -22.667 1.00 94.06 93 GLU A C 1
ATOM 696 O O . GLU A 1 93 ? 31.525 -1.683 -21.525 1.00 94.06 93 GLU A O 1
ATOM 701 N N . ARG A 1 94 ? 31.502 -1.346 -23.753 1.00 95.44 94 ARG A N 1
ATOM 702 C CA . ARG A 1 94 ? 31.639 0.121 -23.733 1.00 95.44 94 ARG A CA 1
ATOM 703 C C . ARG A 1 94 ? 30.308 0.843 -24.001 1.00 95.44 94 ARG A C 1
ATOM 705 O O . ARG A 1 94 ? 30.253 2.067 -23.928 1.00 95.44 94 ARG A O 1
ATOM 712 N N . LEU A 1 95 ? 29.229 0.095 -24.255 1.00 96.38 95 LEU A N 1
ATOM 713 C CA . LEU A 1 95 ? 27.871 0.635 -24.341 1.00 96.38 95 LEU A CA 1
ATOM 714 C C . LEU A 1 95 ? 27.347 1.015 -22.950 1.00 96.38 95 LEU A C 1
ATOM 716 O O . LEU A 1 95 ? 27.445 0.247 -21.992 1.00 96.38 95 LEU A O 1
ATOM 720 N N . THR A 1 96 ? 26.745 2.198 -22.860 1.00 96.12 96 THR A N 1
ATOM 721 C CA . THR A 1 96 ? 26.123 2.725 -21.638 1.00 96.12 96 THR A CA 1
ATOM 722 C C . THR A 1 96 ? 24.604 2.604 -21.709 1.00 96.12 96 THR A C 1
ATOM 724 O O . THR A 1 96 ? 24.022 2.655 -22.792 1.00 96.12 96 THR A O 1
ATOM 727 N N . PHE A 1 97 ? 23.950 2.438 -20.558 1.00 95.62 97 PHE A N 1
ATOM 728 C CA . PHE A 1 97 ? 22.503 2.236 -20.470 1.00 95.62 97 PHE A CA 1
ATOM 729 C C . PHE A 1 97 ? 21.846 3.310 -19.604 1.00 95.62 97 PHE A C 1
ATOM 731 O O . PHE A 1 97 ? 22.412 3.763 -18.610 1.00 95.62 97 PHE A O 1
ATOM 738 N N . THR A 1 98 ? 20.631 3.708 -19.966 1.00 94.56 98 THR A N 1
ATOM 739 C CA . THR A 1 98 ? 19.750 4.552 -19.154 1.00 94.56 98 THR A CA 1
ATOM 740 C C . THR A 1 98 ? 18.342 3.978 -19.197 1.00 94.56 98 THR A C 1
ATOM 742 O O . THR A 1 98 ? 17.794 3.729 -20.271 1.00 94.56 98 THR A O 1
ATOM 745 N N . THR A 1 99 ? 17.771 3.757 -18.021 1.00 93.81 99 THR A N 1
ATOM 746 C CA . THR A 1 99 ? 16.452 3.162 -17.803 1.00 93.81 99 THR A CA 1
ATOM 747 C C . THR A 1 99 ? 15.412 4.217 -17.435 1.00 93.81 99 THR A C 1
ATOM 749 O O . THR A 1 99 ? 15.730 5.283 -16.903 1.00 93.81 99 THR A O 1
ATOM 752 N N . PHE A 1 100 ? 14.147 3.907 -17.705 1.00 88.88 100 PHE A N 1
ATOM 753 C CA . PHE A 1 100 ? 12.999 4.673 -17.228 1.00 88.88 100 PHE A CA 1
ATOM 754 C C . PHE A 1 100 ? 11.811 3.739 -16.997 1.00 88.88 100 PHE A C 1
ATOM 756 O O . PHE A 1 100 ? 11.533 2.885 -17.840 1.00 88.88 100 PHE A O 1
ATOM 763 N N . PHE A 1 101 ? 11.103 3.933 -15.885 1.00 89.81 101 PHE A N 1
ATOM 764 C CA . PHE A 1 101 ? 9.843 3.266 -15.577 1.00 89.81 101 PHE A CA 1
ATOM 765 C C . PHE A 1 101 ? 8.884 4.268 -14.931 1.00 89.81 101 PHE A C 1
ATOM 767 O O . PHE A 1 101 ? 9.292 5.059 -14.080 1.00 89.81 101 PHE A O 1
ATOM 774 N N . SER A 1 102 ? 7.617 4.262 -15.343 1.00 86.38 102 SER A N 1
ATOM 775 C CA . SER A 1 102 ? 6.613 5.190 -14.816 1.00 86.38 102 SER A CA 1
ATOM 776 C C . SER A 1 102 ? 5.212 4.597 -14.912 1.00 86.38 102 SER A C 1
ATOM 778 O O . SER A 1 102 ? 4.728 4.320 -16.011 1.00 86.38 102 SER A O 1
ATOM 780 N N . LEU A 1 103 ? 4.536 4.472 -13.768 1.00 86.50 103 LEU A N 1
ATOM 781 C CA . LEU A 1 103 ? 3.099 4.196 -13.693 1.00 86.50 103 LEU A CA 1
ATOM 782 C C . LEU A 1 103 ? 2.331 5.423 -14.209 1.00 86.50 103 LEU A C 1
ATOM 784 O O . LEU A 1 103 ? 2.549 6.543 -13.744 1.00 86.50 103 LEU A O 1
ATOM 788 N N . THR A 1 104 ? 1.465 5.233 -15.207 1.00 73.44 104 THR A N 1
ATOM 789 C CA . THR A 1 104 ? 0.831 6.347 -15.946 1.00 73.44 104 THR A CA 1
ATOM 790 C C . THR A 1 104 ? -0.258 7.082 -15.158 1.00 73.44 104 THR A C 1
ATOM 792 O O . THR A 1 104 ? -0.645 8.189 -15.525 1.00 73.44 104 THR A O 1
ATOM 795 N N . ASN A 1 105 ? -0.738 6.483 -14.069 1.00 66.31 105 ASN A N 1
ATOM 796 C CA . ASN A 1 105 ? -1.830 6.963 -13.223 1.00 66.31 105 ASN A CA 1
ATOM 797 C C . ASN A 1 105 ? -1.377 7.795 -12.006 1.00 66.31 105 ASN A C 1
ATOM 799 O O . ASN A 1 105 ? -2.195 8.545 -11.480 1.00 66.31 105 ASN A O 1
ATOM 803 N N . ASN A 1 106 ? -0.120 7.673 -11.551 1.00 57.72 106 ASN A N 1
ATOM 804 C CA . ASN A 1 106 ? 0.256 8.100 -10.192 1.00 57.72 106 ASN A CA 1
ATOM 805 C C . ASN A 1 106 ? 1.441 9.094 -10.095 1.00 57.72 106 ASN A C 1
ATOM 807 O O . ASN A 1 106 ? 1.779 9.531 -9.002 1.00 57.72 106 ASN A O 1
ATOM 811 N N . ASN A 1 107 ? 2.089 9.493 -11.201 1.00 51.34 107 ASN A N 1
ATOM 812 C CA . ASN A 1 107 ? 3.213 10.464 -11.211 1.00 51.34 107 ASN A CA 1
ATOM 813 C C . ASN A 1 107 ? 4.433 10.120 -10.312 1.00 51.34 107 ASN A C 1
ATOM 815 O O . ASN A 1 107 ? 5.323 10.956 -10.135 1.00 51.34 107 ASN A O 1
ATOM 819 N N . TYR A 1 108 ? 4.533 8.902 -9.773 1.00 56.72 108 TYR A N 1
ATOM 820 C CA . TYR A 1 108 ? 5.724 8.447 -9.052 1.00 56.72 108 TYR A CA 1
ATOM 821 C C . TYR A 1 108 ? 6.834 8.084 -10.044 1.00 56.72 108 TYR A C 1
ATOM 823 O O . TYR A 1 108 ? 6.902 6.973 -10.570 1.00 56.72 108 TYR A O 1
ATOM 831 N N . PHE A 1 109 ? 7.713 9.050 -10.305 1.00 51.78 109 PHE A N 1
ATOM 832 C CA . PHE A 1 109 ? 8.890 8.865 -11.148 1.00 51.78 109 PHE A CA 1
ATOM 833 C C . PHE A 1 109 ? 10.006 8.157 -10.375 1.00 51.78 109 PHE A C 1
ATOM 835 O O . PHE A 1 109 ? 10.543 8.712 -9.417 1.00 51.7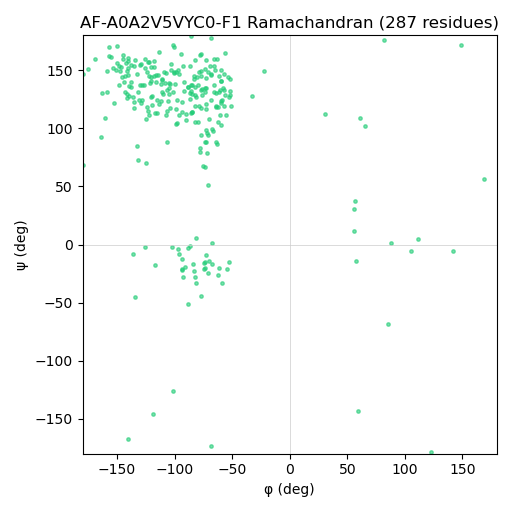8 109 PHE A O 1
ATOM 842 N N . SER A 1 110 ? 10.424 6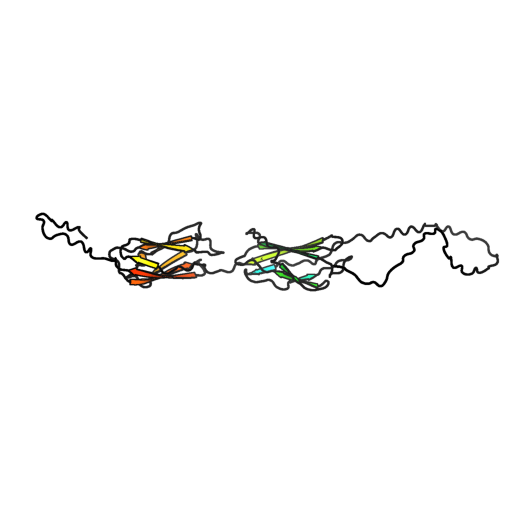.982 -10.848 1.00 58.03 110 SER A N 1
ATOM 843 C CA . SER A 1 110 ? 11.648 6.322 -10.392 1.00 58.03 110 SER A CA 1
ATOM 844 C C . SER A 1 110 ? 12.524 5.928 -11.578 1.00 58.03 110 SER A C 1
ATOM 846 O O . SER A 1 110 ? 12.043 5.429 -12.596 1.00 58.03 110 SER A O 1
ATOM 848 N N . ARG A 1 111 ? 13.834 6.152 -11.451 1.00 55.25 111 ARG A N 1
ATOM 849 C CA . ARG A 1 111 ? 14.836 5.663 -12.416 1.00 55.25 111 ARG A CA 1
ATOM 850 C C . ARG A 1 111 ? 15.382 4.287 -12.039 1.00 55.25 111 ARG A C 1
ATOM 852 O O . ARG A 1 111 ? 15.888 3.575 -12.903 1.00 55.25 111 ARG A O 1
ATOM 859 N N . ASP A 1 112 ? 15.225 3.908 -10.774 1.00 64.19 112 ASP A N 1
ATOM 860 C CA . ASP A 1 112 ? 15.968 2.812 -10.149 1.00 64.19 112 ASP A CA 1
ATOM 861 C C . ASP A 1 112 ? 15.175 1.489 -10.140 1.00 64.19 112 ASP A C 1
ATOM 863 O O . ASP A 1 112 ? 15.697 0.441 -9.770 1.00 64.19 112 ASP A O 1
ATOM 867 N N . ASN A 1 113 ? 13.925 1.516 -10.618 1.00 83.69 113 ASN A N 1
ATOM 868 C CA . ASN A 1 113 ? 13.033 0.355 -10.696 1.00 83.69 113 ASN A CA 1
ATOM 869 C C . ASN A 1 113 ? 13.409 -0.661 -11.794 1.00 83.69 113 ASN A C 1
ATOM 871 O O . ASN A 1 113 ? 12.816 -1.736 -11.829 1.00 83.69 113 ASN A O 1
ATOM 875 N N . ILE A 1 114 ? 14.361 -0.355 -12.688 1.00 92.19 114 ILE A N 1
ATOM 876 C CA . ILE A 1 114 ? 14.858 -1.299 -13.705 1.00 92.19 114 ILE A CA 1
ATOM 877 C C . ILE A 1 114 ? 16.359 -1.527 -13.517 1.00 92.19 114 ILE A C 1
ATOM 879 O O . ILE A 1 114 ? 17.158 -0.603 -13.670 1.00 92.19 114 ILE A O 1
ATOM 883 N N . VAL A 1 115 ? 16.743 -2.779 -13.268 1.00 93.19 115 VAL A N 1
ATOM 884 C CA . VAL A 1 115 ? 18.141 -3.222 -13.157 1.00 93.19 115 VAL A CA 1
ATOM 885 C C . VAL A 1 115 ? 18.528 -3.984 -14.422 1.00 93.19 115 VAL A C 1
ATOM 887 O O . VAL A 1 115 ? 17.821 -4.910 -14.809 1.00 93.19 115 VAL A O 1
ATOM 890 N N . ILE A 1 116 ? 19.651 -3.630 -15.056 1.00 95.12 116 ILE A N 1
ATOM 891 C CA . ILE A 1 116 ? 20.183 -4.313 -16.251 1.00 95.12 116 ILE A CA 1
ATOM 892 C C . ILE A 1 116 ? 21.379 -5.196 -15.873 1.00 95.12 116 ILE A C 1
ATOM 894 O O . ILE A 1 116 ? 22.260 -4.778 -15.123 1.00 95.12 116 ILE A O 1
ATOM 898 N N . GLY A 1 117 ? 21.434 -6.399 -16.446 1.00 95.06 117 GLY A N 1
ATOM 899 C CA . GLY A 1 117 ? 22.528 -7.357 -16.301 1.00 95.06 117 GLY A CA 1
ATOM 900 C C . GLY A 1 117 ? 22.873 -8.088 -17.604 1.00 95.06 117 GLY A C 1
ATOM 901 O O . GLY A 1 117 ? 22.458 -7.702 -18.699 1.00 95.06 117 GLY A O 1
ATOM 902 N N . GLY A 1 118 ? 23.675 -9.150 -17.491 1.00 95.38 118 GLY A N 1
ATOM 903 C CA . GLY A 1 118 ? 24.254 -9.868 -18.635 1.00 95.38 118 GLY A CA 1
ATOM 904 C C . GLY A 1 118 ? 25.512 -9.193 -19.201 1.00 95.38 118 GLY A C 1
ATOM 905 O O . GLY A 1 118 ? 25.925 -8.126 -18.740 1.00 95.38 118 GLY A O 1
ATOM 906 N N . THR A 1 119 ? 26.145 -9.823 -20.192 1.00 92.31 119 THR A N 1
ATOM 907 C CA . THR A 1 119 ? 27.464 -9.444 -20.738 1.00 92.31 119 THR A CA 1
ATOM 908 C C . THR A 1 119 ? 27.514 -9.601 -22.260 1.00 92.31 119 THR A C 1
ATOM 910 O O . THR A 1 119 ? 26.720 -10.335 -22.854 1.00 92.31 119 THR A O 1
ATOM 913 N N . GLY A 1 120 ? 28.438 -8.897 -22.923 1.00 94.88 120 GLY A N 1
ATOM 914 C CA . GLY A 1 120 ? 28.473 -8.855 -24.383 1.00 94.88 120 GLY A CA 1
ATOM 915 C C . GLY A 1 120 ? 27.170 -8.302 -24.967 1.00 94.88 120 GLY A C 1
ATOM 916 O O . GLY A 1 120 ? 26.535 -7.409 -24.396 1.00 94.88 120 GLY A O 1
ATOM 917 N N . SER A 1 121 ? 26.753 -8.866 -26.099 1.00 96.19 121 SER A N 1
ATOM 918 C CA . SER A 1 121 ? 25.482 -8.536 -26.752 1.00 96.19 121 SER A CA 1
ATOM 919 C C . SER A 1 121 ? 24.239 -9.107 -26.064 1.00 96.19 121 SER A C 1
ATOM 921 O O . SER A 1 121 ? 23.144 -8.638 -26.355 1.00 96.19 121 SER A O 1
ATOM 923 N N . ASN A 1 122 ? 24.377 -10.085 -25.161 1.00 96.81 122 ASN A N 1
ATOM 924 C CA . ASN A 1 122 ? 23.246 -10.751 -24.508 1.00 96.81 122 ASN A CA 1
ATOM 925 C C . ASN A 1 122 ? 23.010 -10.143 -23.123 1.00 96.81 122 ASN A C 1
ATOM 927 O O . ASN A 1 122 ? 23.741 -10.421 -22.168 1.00 96.81 122 ASN A O 1
ATOM 931 N N . ARG A 1 123 ? 21.980 -9.305 -23.015 1.00 97.44 123 ARG A N 1
ATOM 932 C CA . ARG A 1 123 ? 21.617 -8.602 -21.785 1.00 97.44 123 ARG A CA 1
ATOM 933 C C . ARG A 1 123 ? 20.267 -9.086 -21.267 1.00 97.44 123 ARG A C 1
ATOM 935 O O . ARG A 1 123 ? 19.510 -9.772 -21.953 1.00 97.44 123 ARG A O 1
ATOM 942 N N . TRP A 1 124 ? 19.977 -8.741 -20.025 1.00 97.38 124 TRP A N 1
ATOM 943 C CA . TRP A 1 124 ? 18.658 -8.915 -19.432 1.00 97.38 124 TRP A CA 1
ATOM 944 C C . TRP A 1 124 ? 18.327 -7.715 -18.557 1.00 97.38 124 TRP A C 1
ATOM 946 O O . TRP A 1 124 ? 19.229 -6.988 -18.139 1.00 97.38 124 TRP A O 1
ATOM 956 N N . PHE A 1 125 ? 17.047 -7.508 -18.267 1.00 97.06 125 PHE A N 1
ATOM 957 C CA . PHE A 1 125 ? 16.615 -6.571 -17.238 1.00 97.06 125 PHE A CA 1
ATOM 958 C C . PHE A 1 125 ? 15.630 -7.216 -16.262 1.00 97.06 125 PHE A C 1
ATOM 960 O O . PHE A 1 125 ? 14.940 -8.177 -16.596 1.00 97.06 125 PHE A O 1
ATOM 967 N N . SER A 1 126 ? 15.574 -6.674 -15.053 1.00 96.25 126 SER A N 1
ATOM 968 C CA . SER A 1 126 ? 14.540 -6.969 -14.063 1.00 96.25 126 SER A CA 1
ATOM 969 C C . SER A 1 126 ? 13.823 -5.672 -13.702 1.00 96.25 126 SER A C 1
ATOM 971 O O . SER A 1 126 ? 14.477 -4.634 -13.591 1.00 96.25 126 SER A O 1
ATOM 973 N N . ILE A 1 127 ? 12.504 -5.730 -13.522 1.00 94.00 127 ILE A N 1
ATOM 974 C CA . ILE A 1 127 ? 11.673 -4.614 -13.062 1.00 94.00 127 ILE A CA 1
ATOM 975 C C . ILE A 1 127 ? 11.162 -4.925 -11.663 1.00 94.00 127 ILE A C 1
ATOM 977 O O . ILE A 1 127 ? 10.597 -5.989 -11.424 1.00 94.00 127 ILE A O 1
ATOM 981 N N . TYR A 1 128 ? 11.307 -3.958 -10.771 1.00 90.31 128 TYR A N 1
ATOM 982 C CA . TYR A 1 128 ? 10.679 -3.945 -9.461 1.00 90.31 128 TYR A CA 1
ATOM 983 C C . TYR A 1 128 ? 9.571 -2.884 -9.514 1.00 90.31 128 TYR A C 1
ATOM 985 O O . TYR A 1 128 ? 9.894 -1.704 -9.675 1.00 90.31 128 TYR A O 1
ATOM 993 N N . PRO A 1 129 ? 8.277 -3.252 -9.469 1.00 87.38 129 PRO A N 1
ATOM 994 C CA . PRO A 1 129 ? 7.194 -2.284 -9.300 1.00 87.38 129 PRO A CA 1
ATOM 995 C C . PRO A 1 129 ? 7.375 -1.439 -8.029 1.00 87.38 129 PRO A C 1
ATOM 997 O O . PRO A 1 129 ? 8.195 -1.750 -7.163 1.00 87.38 129 PRO A O 1
ATOM 1000 N N . LEU A 1 130 ? 6.634 -0.336 -7.926 1.00 83.50 130 LEU A N 1
ATOM 1001 C CA . LEU A 1 130 ? 6.524 0.369 -6.649 1.00 83.50 130 LEU A CA 1
ATOM 1002 C C . LEU A 1 130 ? 5.554 -0.405 -5.739 1.00 83.50 130 LEU A C 1
ATOM 1004 O O . LEU A 1 130 ? 4.584 -0.943 -6.277 1.00 83.50 130 LEU A O 1
ATOM 1008 N N . PRO A 1 131 ? 5.788 -0.446 -4.412 1.00 85.75 131 PRO A N 1
ATOM 1009 C CA . PRO A 1 131 ? 4.841 -1.036 -3.472 1.00 85.75 131 PRO A CA 1
ATOM 1010 C C . PRO A 1 131 ? 3.462 -0.386 -3.567 1.00 85.75 131 PRO A C 1
ATOM 1012 O O . PRO A 1 131 ? 3.387 0.824 -3.810 1.00 85.75 131 PRO A O 1
ATOM 1015 N N . ASP A 1 132 ? 2.405 -1.167 -3.345 1.00 88.25 132 ASP A N 1
ATOM 1016 C CA . ASP A 1 132 ? 1.008 -0.714 -3.420 1.00 88.25 132 ASP A CA 1
ATOM 1017 C C . ASP A 1 132 ? 0.667 -0.060 -4.803 1.00 88.25 132 ASP A C 1
ATOM 1019 O O . ASP A 1 132 ? -0.068 0.932 -4.885 1.00 88.25 132 ASP A O 1
ATOM 1023 N N . GLY A 1 133 ? 1.320 -0.506 -5.892 1.00 87.38 133 GLY A N 1
ATOM 1024 C CA . GLY A 1 133 ? 1.512 0.274 -7.128 1.00 87.38 133 GLY A CA 1
ATOM 1025 C C . GLY A 1 133 ? 1.030 -0.349 -8.448 1.00 87.38 133 GLY A C 1
ATOM 1026 O O . GLY A 1 133 ? 1.844 -0.648 -9.328 1.00 87.38 133 GLY A O 1
ATOM 1027 N N . SER A 1 134 ? -0.284 -0.452 -8.648 1.00 90.38 134 SER A N 1
ATOM 1028 C CA . SER A 1 134 ? -0.923 -1.043 -9.838 1.00 90.38 134 SER A CA 1
ATOM 1029 C C . SER A 1 134 ? -1.322 -0.061 -10.955 1.00 90.38 134 SER A C 1
ATOM 1031 O O . SER A 1 134 ? -1.412 1.160 -10.786 1.00 90.38 134 SER A O 1
ATOM 1033 N N . GLY A 1 135 ? -1.590 -0.615 -12.147 1.00 90.69 135 GLY A N 1
ATOM 1034 C CA . GLY A 1 135 ? -2.044 0.103 -13.341 1.00 90.69 135 GLY A CA 1
ATOM 1035 C C . GLY A 1 135 ? -1.136 -0.077 -14.569 1.00 90.69 135 GLY A C 1
ATOM 1036 O O . GLY A 1 135 ? -0.147 -0.812 -14.530 1.00 90.69 135 GLY A O 1
ATOM 1037 N N . PRO A 1 136 ? -1.465 0.579 -15.697 1.00 92.00 136 PRO A N 1
ATOM 1038 C CA . PRO A 1 136 ? -0.607 0.583 -16.876 1.00 92.00 136 PRO A CA 1
ATOM 1039 C C . PRO A 1 136 ? 0.620 1.484 -16.664 1.00 92.00 136 PRO A C 1
ATOM 1041 O O . PRO A 1 136 ? 0.505 2.651 -16.271 1.00 92.00 136 PRO A O 1
ATOM 1044 N N . ALA A 1 137 ? 1.800 0.955 -16.970 1.00 91.25 137 ALA A N 1
ATOM 1045 C CA . ALA A 1 137 ? 3.091 1.627 -16.884 1.00 91.25 137 ALA A CA 1
ATOM 1046 C C . ALA A 1 137 ? 3.821 1.642 -18.235 1.00 91.25 137 ALA A C 1
ATOM 1048 O O . ALA A 1 137 ? 3.601 0.790 -19.100 1.00 91.25 137 ALA A O 1
ATOM 1049 N N . LEU A 1 138 ? 4.731 2.604 -18.389 1.00 91.31 138 LEU A N 1
ATOM 1050 C CA . LEU A 1 138 ? 5.630 2.717 -19.534 1.00 91.31 138 LEU A CA 1
ATOM 1051 C C . LEU A 1 138 ? 7.072 2.443 -19.093 1.00 91.31 138 LEU A C 1
ATOM 1053 O O . LEU A 1 138 ? 7.587 3.119 -18.199 1.00 91.31 138 LEU A O 1
ATOM 1057 N N . GLY A 1 139 ? 7.720 1.472 -19.734 1.00 92.50 139 GLY A N 1
ATOM 1058 C CA . GLY A 1 139 ? 9.138 1.171 -19.573 1.00 92.50 139 GLY A CA 1
ATOM 1059 C C . GLY A 1 139 ? 9.947 1.597 -20.798 1.00 92.50 139 GLY A C 1
ATOM 1060 O O . GLY A 1 139 ? 9.469 1.541 -21.933 1.00 92.50 139 GLY A O 1
ATOM 1061 N N . SER A 1 140 ? 11.197 2.013 -20.589 1.00 94.25 140 SER A N 1
ATOM 1062 C CA . SER A 1 140 ? 12.153 2.141 -21.691 1.00 94.25 140 SER A CA 1
ATOM 1063 C C . SER A 1 140 ? 13.591 1.845 -21.273 1.00 94.25 140 SER A C 1
ATOM 1065 O O . SER A 1 140 ? 13.998 2.099 -20.135 1.00 94.25 140 SER A O 1
ATOM 1067 N N . ILE A 1 141 ? 14.364 1.329 -22.229 1.00 96.44 141 ILE A N 1
ATOM 1068 C CA . ILE A 1 141 ? 15.810 1.128 -22.124 1.00 96.44 141 ILE A CA 1
ATOM 1069 C C . ILE A 1 141 ? 16.458 1.879 -23.280 1.00 96.44 141 ILE A C 1
ATOM 1071 O O . ILE A 1 141 ? 16.268 1.531 -24.444 1.00 96.44 141 ILE A O 1
ATOM 1075 N N . THR A 1 142 ? 17.238 2.905 -22.949 1.00 96.69 142 THR A N 1
ATOM 1076 C CA . THR A 1 142 ? 18.100 3.614 -23.896 1.00 96.69 142 THR A CA 1
ATOM 1077 C C . THR A 1 142 ? 19.515 3.069 -23.784 1.00 96.69 142 THR A C 1
ATOM 1079 O O . THR A 1 142 ? 20.099 3.083 -22.701 1.00 96.69 142 THR A O 1
ATOM 1082 N N . VAL A 1 143 ? 20.070 2.607 -24.902 1.00 97.75 143 VAL A N 1
ATOM 1083 C CA . VAL A 1 143 ? 21.480 2.231 -25.040 1.00 97.75 143 VAL A CA 1
ATOM 1084 C C . VAL A 1 143 ? 22.210 3.324 -25.819 1.00 97.75 143 VAL A C 1
ATOM 1086 O O . VAL A 1 143 ? 21.700 3.816 -26.825 1.00 97.75 143 VAL A O 1
ATOM 1089 N N . ARG A 1 144 ? 23.388 3.731 -25.338 1.00 97.94 144 ARG A N 1
ATOM 1090 C CA . ARG A 1 144 ? 24.191 4.827 -25.890 1.00 97.94 144 ARG A CA 1
ATOM 1091 C C . ARG A 1 144 ? 25.647 4.410 -26.073 1.00 97.94 144 ARG A C 1
ATOM 1093 O O . ARG A 1 144 ? 26.261 3.876 -25.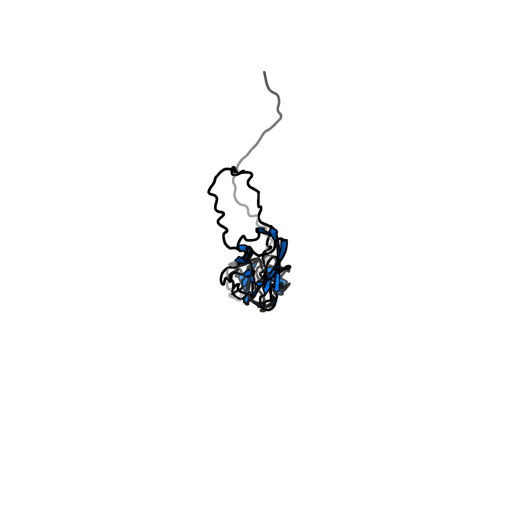144 1.00 97.94 144 ARG A O 1
ATOM 1100 N N . ASP A 1 145 ? 26.183 4.685 -27.256 1.00 97.06 145 ASP A N 1
ATOM 1101 C CA . ASP A 1 145 ? 27.574 4.417 -27.622 1.00 97.06 145 ASP A CA 1
ATOM 1102 C C . ASP A 1 145 ? 28.540 5.546 -27.203 1.00 97.06 145 ASP A C 1
ATOM 1104 O O . ASP A 1 145 ? 28.153 6.558 -26.608 1.00 97.06 145 ASP A O 1
ATOM 1108 N N . GLU A 1 146 ? 29.828 5.360 -27.497 1.00 95.81 146 GLU A N 1
ATOM 1109 C CA . GLU A 1 146 ? 30.904 6.279 -27.105 1.00 95.81 146 GLU A CA 1
ATOM 1110 C C . GLU A 1 146 ? 31.092 7.475 -28.045 1.00 95.81 146 GLU A C 1
ATOM 1112 O O . GLU A 1 146 ? 31.618 8.507 -27.626 1.00 95.81 146 GLU A O 1
ATOM 1117 N N . THR A 1 147 ? 30.645 7.368 -29.298 1.00 94.44 147 THR A N 1
ATOM 1118 C CA . THR A 1 147 ? 30.523 8.514 -30.217 1.00 94.44 147 THR A CA 1
ATOM 1119 C C . THR A 1 147 ? 29.376 9.430 -29.778 1.00 94.44 147 THR A C 1
ATOM 1121 O O . THR A 1 147 ? 29.405 10.643 -29.993 1.00 94.44 147 THR A O 1
ATOM 1124 N N . GLY A 1 148 ? 28.416 8.849 -29.058 1.00 94.62 148 GLY A N 1
ATOM 1125 C CA . GLY A 1 148 ? 27.387 9.513 -28.285 1.00 94.62 148 GLY A CA 1
ATOM 1126 C C . GLY A 1 148 ? 25.977 9.366 -28.840 1.00 94.62 148 GLY A C 1
ATOM 1127 O O . GLY A 1 148 ? 25.075 9.995 -28.272 1.00 94.62 148 GLY A O 1
ATOM 1128 N N . LEU A 1 149 ? 25.790 8.573 -29.901 1.00 97.38 149 LEU A N 1
ATOM 1129 C CA . LEU A 1 149 ? 24.481 8.246 -30.463 1.00 97.38 149 LEU A CA 1
ATOM 1130 C C . LEU A 1 149 ? 23.784 7.191 -29.588 1.00 97.38 149 LEU A C 1
ATOM 1132 O O . LEU A 1 149 ? 24.384 6.560 -28.716 1.00 97.38 149 LEU A O 1
ATOM 1136 N N . SER A 1 150 ? 22.474 7.037 -29.765 1.00 97.88 150 SER A N 1
ATOM 1137 C CA . SER A 1 150 ? 21.671 6.165 -28.909 1.00 97.88 150 SER A CA 1
ATOM 1138 C C . SER A 1 150 ? 20.435 5.627 -29.610 1.00 97.88 150 SER A C 1
ATOM 1140 O O . SER A 1 150 ? 19.843 6.319 -30.439 1.00 97.88 150 SER A O 1
ATOM 1142 N N . ALA A 1 151 ? 19.990 4.449 -29.182 1.00 98.00 151 ALA A N 1
ATOM 1143 C CA . ALA A 1 151 ? 18.690 3.888 -29.525 1.00 98.00 151 ALA A CA 1
ATOM 1144 C C . ALA A 1 151 ? 17.915 3.514 -28.260 1.00 98.00 151 ALA A C 1
ATOM 1146 O O . ALA A 1 151 ? 18.503 3.181 -27.230 1.00 98.00 151 ALA A O 1
ATOM 1147 N N . THR A 1 152 ? 16.588 3.549 -28.354 1.00 97.75 152 THR A N 1
ATOM 1148 C CA . THR A 1 152 ? 15.688 3.313 -27.224 1.00 97.75 152 THR A CA 1
ATOM 1149 C C . THR A 1 152 ? 14.654 2.260 -27.596 1.00 97.75 152 THR A C 1
ATOM 1151 O O . THR A 1 152 ? 13.919 2.432 -28.566 1.00 97.75 152 THR A O 1
ATOM 1154 N N . ALA A 1 153 ? 14.571 1.195 -26.801 1.00 97.75 153 ALA A N 1
ATOM 1155 C CA . ALA A 1 153 ? 13.421 0.299 -26.796 1.00 97.75 153 ALA A CA 1
ATOM 1156 C C . ALA A 1 153 ? 12.384 0.827 -25.796 1.00 97.75 153 ALA A C 1
ATOM 1158 O O . ALA A 1 153 ? 12.741 1.216 -24.682 1.00 97.75 153 ALA A O 1
ATOM 1159 N N . ILE A 1 154 ? 11.112 0.831 -26.194 1.00 96.25 154 ILE A N 1
ATOM 1160 C CA . ILE A 1 154 ? 9.960 1.212 -25.367 1.00 96.25 154 ILE A CA 1
ATOM 1161 C C . ILE A 1 154 ? 9.015 0.011 -25.323 1.00 96.25 154 ILE A C 1
ATOM 1163 O O . ILE A 1 154 ? 8.827 -0.649 -26.344 1.00 96.25 154 ILE A O 1
ATOM 1167 N N . PHE A 1 155 ? 8.444 -0.261 -24.154 1.00 96.12 155 PHE A N 1
ATOM 1168 C CA . PHE A 1 155 ? 7.500 -1.351 -23.915 1.00 96.12 155 PHE A CA 1
ATOM 1169 C C . PHE A 1 155 ? 6.506 -0.943 -22.821 1.00 96.12 155 PHE A C 1
ATOM 1171 O O . PHE A 1 155 ? 6.813 -0.110 -21.962 1.00 96.12 155 PHE A O 1
ATOM 1178 N N . HIS A 1 156 ? 5.315 -1.525 -22.835 1.00 95.00 156 HIS A N 1
ATOM 1179 C CA . HIS A 1 156 ? 4.311 -1.328 -21.795 1.00 95.00 156 HIS A CA 1
ATOM 1180 C C . HIS A 1 156 ? 4.433 -2.415 -20.729 1.00 95.00 156 HIS A C 1
ATOM 1182 O O . HIS A 1 156 ? 4.872 -3.535 -20.999 1.00 95.00 156 HIS A O 1
ATOM 1188 N N . VAL A 1 157 ? 4.007 -2.095 -19.511 1.00 94.31 157 VAL A N 1
ATOM 1189 C CA . VAL A 1 157 ? 3.822 -3.080 -18.443 1.00 94.31 157 VAL A CA 1
ATOM 1190 C C . VAL A 1 157 ? 2.429 -2.890 -17.864 1.00 94.31 157 VAL A C 1
ATOM 1192 O O . VAL A 1 157 ? 2.107 -1.802 -17.391 1.00 94.31 157 VAL A O 1
ATOM 1195 N N . GLN A 1 158 ? 1.597 -3.928 -17.893 1.00 94.69 158 GLN A N 1
ATOM 1196 C CA . GLN A 1 158 ? 0.347 -3.943 -17.140 1.00 94.69 158 GLN A CA 1
ATOM 1197 C C . GLN A 1 158 ? 0.617 -4.534 -15.757 1.00 94.69 158 GLN A C 1
ATOM 1199 O O . GLN A 1 158 ? 0.890 -5.728 -15.643 1.00 94.69 158 GLN A O 1
ATOM 1204 N N . VAL A 1 159 ? 0.514 -3.703 -14.720 1.00 93.50 159 VAL A N 1
ATOM 1205 C CA . VAL A 1 159 ? 0.519 -4.154 -13.326 1.00 93.50 159 VAL A CA 1
ATOM 1206 C C . VAL A 1 159 ? -0.934 -4.350 -12.889 1.00 93.50 159 VAL A C 1
ATOM 1208 O O . VAL A 1 159 ? -1.745 -3.426 -13.018 1.00 93.50 159 VAL A O 1
ATOM 1211 N N . TYR A 1 160 ? -1.298 -5.548 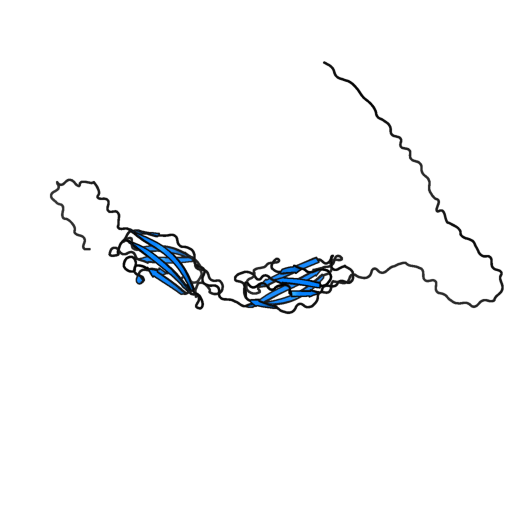-12.438 1.00 92.50 160 TYR A N 1
ATOM 1212 C CA . TYR A 1 160 ? -2.640 -5.853 -11.929 1.00 92.50 160 TYR A CA 1
ATOM 1213 C C . TYR A 1 160 ? -2.735 -5.650 -10.413 1.00 92.50 160 TYR A C 1
ATOM 1215 O O . TYR A 1 160 ? -1.799 -6.029 -9.710 1.00 92.50 160 TYR A O 1
ATOM 1223 N N . PRO A 1 161 ? -3.850 -5.089 -9.907 1.00 90.50 161 PRO A N 1
ATOM 1224 C CA . PRO A 1 161 ? -4.031 -4.894 -8.479 1.00 90.50 161 PRO A CA 1
ATOM 1225 C C . PRO A 1 161 ? -4.265 -6.206 -7.718 1.00 90.50 161 PRO A C 1
ATOM 1227 O O . PRO A 1 161 ? -4.901 -7.127 -8.242 1.00 90.50 161 PRO A O 1
ATOM 1230 N N . VAL A 1 162 ? -3.810 -6.255 -6.467 1.00 93.94 162 VAL A N 1
ATOM 1231 C CA . VAL A 1 162 ? -3.979 -7.356 -5.509 1.00 93.94 162 VAL A CA 1
ATOM 1232 C C . VAL A 1 162 ? -4.362 -6.747 -4.161 1.00 93.94 162 VAL A C 1
ATOM 1234 O O . VAL A 1 162 ? -3.623 -5.925 -3.644 1.00 93.94 162 VAL A O 1
ATOM 1237 N N . ASN A 1 163 ? -5.507 -7.141 -3.590 1.00 95.12 163 ASN A N 1
ATOM 1238 C CA . ASN A 1 163 ? -6.083 -6.418 -2.448 1.00 95.12 163 ASN A CA 1
ATOM 1239 C C . ASN A 1 163 ? -5.198 -6.454 -1.191 1.00 95.12 163 ASN A C 1
ATOM 1241 O O . ASN A 1 163 ? -5.044 -7.510 -0.568 1.00 95.12 163 ASN A O 1
ATOM 1245 N N . ASP A 1 164 ? -4.763 -5.286 -0.738 1.00 95.25 164 ASP A N 1
ATOM 1246 C CA . ASP A 1 164 ? -4.059 -5.080 0.520 1.00 95.25 164 ASP A CA 1
ATOM 1247 C C . ASP A 1 164 ? -5.067 -4.899 1.674 1.00 95.25 164 ASP A C 1
ATOM 1249 O O . ASP A 1 164 ? -6.026 -4.146 1.529 1.00 95.25 164 ASP A O 1
ATOM 1253 N N . PRO A 1 165 ? -4.939 -5.581 2.828 1.00 96.25 165 PRO A N 1
ATOM 1254 C CA . PRO A 1 165 ? -5.875 -5.379 3.934 1.00 96.25 165 PRO A CA 1
ATOM 1255 C C . PRO A 1 165 ? -5.741 -3.984 4.575 1.00 96.25 165 PRO A C 1
ATOM 1257 O O . PRO A 1 165 ? -4.615 -3.512 4.765 1.00 96.25 165 PRO A O 1
ATOM 1260 N N . PRO A 1 166 ? -6.839 -3.372 5.070 1.00 97.25 166 PRO A N 1
ATOM 1261 C CA . PRO A 1 166 ? -6.811 -2.031 5.645 1.00 97.25 166 PRO A CA 1
ATOM 1262 C C . PRO A 1 166 ? -5.732 -1.867 6.718 1.00 97.25 166 PRO A C 1
ATOM 1264 O O . PRO A 1 166 ? -5.609 -2.664 7.649 1.00 97.25 166 PRO A O 1
ATOM 1267 N N . ARG A 1 167 ? -4.950 -0.795 6.646 1.00 96.75 167 ARG A N 1
ATOM 1268 C CA . ARG A 1 167 ? -3.839 -0.519 7.562 1.00 96.75 167 ARG A CA 1
ATOM 1269 C C . ARG A 1 167 ? -4.331 0.473 8.634 1.00 96.75 167 ARG A C 1
ATOM 1271 O O . ARG A 1 167 ? -4.714 1.599 8.316 1.00 96.75 167 ARG A O 1
ATOM 1278 N N . LEU A 1 168 ? -4.360 0.063 9.910 1.00 96.94 168 LEU A N 1
ATOM 1279 C CA . LEU A 1 168 ? -4.770 0.904 11.055 1.00 96.94 168 LEU A CA 1
ATOM 1280 C C . LEU A 1 168 ? -3.573 1.263 11.945 1.00 96.94 168 LEU A C 1
ATOM 1282 O O . LEU A 1 168 ? -2.669 0.452 12.141 1.00 96.94 168 LEU A O 1
ATOM 1286 N N . SER A 1 169 ? -3.607 2.436 12.579 1.00 97.81 169 SER A N 1
ATOM 1287 C CA . SER A 1 169 ? -2.632 2.778 13.620 1.00 97.81 169 SER A CA 1
ATOM 1288 C C . SER A 1 169 ? -2.806 1.936 14.889 1.00 97.81 169 SER A C 1
ATOM 1290 O O . SER A 1 169 ? -3.929 1.685 15.338 1.00 97.81 169 SER A O 1
ATOM 1292 N N . ALA A 1 170 ? -1.696 1.620 15.559 1.00 97.25 170 ALA A N 1
ATOM 1293 C CA . ALA A 1 170 ? -1.732 1.227 16.966 1.00 97.25 170 ALA A CA 1
ATOM 1294 C C . ALA A 1 170 ? -2.337 2.359 17.819 1.00 97.25 170 ALA A C 1
ATOM 1296 O O . ALA A 1 170 ? -2.056 3.537 17.584 1.00 97.25 170 ALA A O 1
ATOM 1297 N N . ILE A 1 171 ? -3.155 2.002 18.810 1.00 97.88 171 ILE A N 1
ATOM 1298 C CA . ILE A 1 171 ? -3.785 2.944 19.742 1.00 97.88 171 ILE A CA 1
ATOM 1299 C C . ILE A 1 171 ? -3.232 2.652 21.146 1.00 97.88 171 ILE A C 1
ATOM 1301 O O . ILE A 1 171 ? -3.331 1.509 21.588 1.00 97.88 171 ILE A O 1
ATOM 1305 N N . PRO A 1 172 ? -2.639 3.629 21.858 1.00 98.00 172 PRO A N 1
ATOM 1306 C CA . PRO A 1 172 ? -2.208 3.428 23.240 1.00 98.00 172 PRO A CA 1
ATOM 1307 C C . PRO A 1 172 ? -3.391 3.182 24.182 1.00 98.00 172 PRO A C 1
ATOM 1309 O O . PRO A 1 172 ? -4.468 3.749 23.984 1.00 98.00 172 PRO A O 1
ATOM 1312 N N . ASP A 1 173 ? -3.165 2.416 25.249 1.00 98.56 173 ASP A N 1
ATOM 1313 C CA . ASP A 1 173 ? -4.142 2.228 26.325 1.00 98.56 173 ASP A CA 1
ATOM 1314 C C . ASP A 1 173 ? -4.619 3.569 26.907 1.00 98.56 173 ASP A C 1
ATOM 1316 O O . ASP A 1 173 ? -3.872 4.545 27.008 1.00 98.56 173 ASP A O 1
ATOM 1320 N N . GLN A 1 174 ? -5.895 3.614 27.283 1.00 98.38 174 GLN A N 1
ATOM 1321 C CA . GLN A 1 174 ? -6.611 4.825 27.670 1.00 98.38 174 GLN A CA 1
ATOM 1322 C C . GLN A 1 174 ? -7.097 4.749 29.119 1.00 98.38 174 GLN A C 1
ATOM 1324 O O . GLN A 1 174 ? -7.540 3.703 29.599 1.00 98.38 174 GLN A O 1
ATOM 1329 N N . MET A 1 175 ? -7.092 5.892 29.803 1.00 97.50 175 MET A N 1
ATOM 1330 C CA . MET A 1 175 ? -7.687 6.057 31.131 1.00 97.50 175 MET A CA 1
ATOM 1331 C C . MET A 1 175 ? -8.849 7.045 31.078 1.00 97.50 175 MET A C 1
ATOM 1333 O O . MET A 1 175 ? -8.838 8.003 30.306 1.00 97.50 175 MET A O 1
ATOM 1337 N N . ALA A 1 176 ? -9.864 6.799 31.900 1.00 96.31 176 ALA A N 1
ATOM 1338 C CA . ALA A 1 176 ? -11.071 7.609 31.953 1.00 96.31 176 ALA A CA 1
ATOM 1339 C C . ALA A 1 176 ? -11.700 7.589 33.346 1.00 96.31 176 ALA A C 1
ATOM 1341 O O . ALA A 1 176 ? -11.658 6.569 34.030 1.00 96.31 176 ALA A O 1
ATOM 1342 N N . LEU A 1 177 ? -12.373 8.672 33.729 1.00 94.25 177 LEU A N 1
ATOM 1343 C CA . LEU A 1 177 ? -13.266 8.679 34.883 1.00 94.25 177 LEU A CA 1
ATOM 1344 C C . LEU A 1 177 ? -14.681 8.259 34.464 1.00 94.25 177 LEU A C 1
ATOM 1346 O O . LEU A 1 177 ? -15.235 8.742 33.469 1.00 94.25 177 LEU A O 1
ATOM 1350 N N . LYS A 1 178 ? -15.305 7.388 35.261 1.00 92.50 178 LYS A N 1
ATOM 1351 C CA . LYS A 1 178 ? -16.742 7.108 35.192 1.00 92.50 178 LYS A CA 1
ATOM 1352 C C . LYS A 1 178 ? -17.506 8.433 35.283 1.00 92.50 178 LYS A C 1
ATOM 1354 O O . LYS A 1 178 ? -17.338 9.180 36.241 1.00 92.50 178 LYS A O 1
ATOM 1359 N N . GLY A 1 179 ? -18.392 8.685 34.322 1.00 91.69 179 GLY A N 1
ATOM 1360 C CA . GLY A 1 179 ? -19.233 9.880 34.310 1.00 91.69 179 GLY A CA 1
ATOM 1361 C C . GLY A 1 179 ? -18.632 11.110 33.633 1.00 91.69 179 GLY A C 1
ATOM 1362 O O . GLY A 1 179 ? -19.327 12.117 33.556 1.00 91.69 179 GLY A O 1
ATOM 1363 N N . GLN A 1 180 ? -17.415 11.045 33.074 1.00 93.12 180 GLN A N 1
ATOM 1364 C CA . GLN A 1 180 ? -16.818 12.174 32.336 1.00 93.12 180 GLN A CA 1
ATOM 1365 C C . GLN A 1 180 ? -17.522 12.514 31.001 1.00 93.12 180 GLN A C 1
ATOM 1367 O O . GLN A 1 180 ? -17.086 13.400 30.270 1.00 93.12 180 GLN A O 1
ATOM 1372 N N . GLY A 1 181 ? -18.597 11.803 30.646 1.00 94.00 181 GLY A N 1
ATOM 1373 C CA . GLY A 1 181 ? -19.436 12.087 29.482 1.00 94.00 181 GLY A CA 1
ATOM 1374 C C . GLY A 1 181 ? -18.903 11.464 28.196 1.00 94.00 181 GLY A C 1
ATOM 1375 O O . GLY A 1 181 ? -19.521 10.535 27.674 1.00 94.00 181 GLY A O 1
ATOM 1376 N N . CYS A 1 182 ? -17.765 11.946 27.689 1.00 95.06 182 CYS A N 1
ATOM 1377 C CA . CYS A 1 182 ? -17.166 11.454 26.446 1.00 95.06 182 CYS A CA 1
ATOM 1378 C C . CYS A 1 182 ? -15.633 11.420 26.515 1.00 95.06 182 CYS A C 1
ATOM 1380 O O . CYS A 1 182 ? -15.004 12.418 26.854 1.00 95.06 182 CYS A O 1
ATOM 1382 N N . LEU A 1 183 ? -15.032 10.295 26.126 1.00 96.81 183 LEU A N 1
ATOM 1383 C CA . LEU A 1 183 ? -13.621 10.213 25.737 1.00 96.81 183 LEU A CA 1
ATOM 1384 C C . LEU A 1 183 ? -13.512 10.299 24.204 1.00 96.81 183 LEU A C 1
ATOM 1386 O O . LEU A 1 183 ? -14.426 9.883 23.491 1.00 96.81 183 LEU A O 1
ATOM 1390 N N . SER A 1 184 ? -12.406 10.846 23.702 1.00 96.88 184 SER A N 1
ATOM 1391 C CA . SER A 1 184 ? -12.113 10.999 22.274 1.00 96.88 184 SER A CA 1
ATOM 1392 C C . SER A 1 184 ? -10.782 10.314 21.974 1.00 96.88 184 SER A C 1
ATOM 1394 O O . SER A 1 184 ? -9.763 10.702 22.539 1.00 96.88 184 SER A O 1
ATOM 1396 N N . VAL A 1 185 ? -10.789 9.295 21.115 1.00 97.12 185 VAL A N 1
ATOM 1397 C CA . VAL A 1 185 ? -9.613 8.468 20.808 1.00 97.12 185 VAL A CA 1
ATOM 1398 C C . VAL A 1 185 ? -9.251 8.624 19.334 1.00 97.12 185 VAL A C 1
ATOM 1400 O O . VAL A 1 185 ? -10.005 8.225 18.447 1.00 97.12 185 VAL A O 1
ATOM 1403 N N . LEU A 1 186 ? -8.095 9.232 19.077 1.00 95.62 186 LEU A N 1
ATOM 1404 C CA . LEU A 1 186 ? -7.574 9.484 17.734 1.00 95.62 186 LEU A CA 1
ATOM 1405 C C . LEU A 1 186 ? -6.803 8.269 17.210 1.00 95.62 186 LEU A C 1
ATOM 1407 O O . LEU A 1 186 ? -6.000 7.679 17.930 1.00 95.62 186 LEU A O 1
ATOM 1411 N N . PHE A 1 187 ? -7.026 7.936 15.943 1.00 96.00 187 PHE A N 1
ATOM 1412 C CA . PHE A 1 187 ? -6.307 6.893 15.209 1.00 96.00 187 PHE A CA 1
ATOM 1413 C C . PHE A 1 187 ? -6.251 7.262 13.718 1.00 96.00 187 PHE A C 1
ATOM 1415 O O . PHE A 1 187 ? -6.922 8.206 13.295 1.00 96.00 187 PHE A O 1
ATOM 1422 N N . TRP A 1 188 ? -5.481 6.547 12.900 1.00 95.12 188 TRP A N 1
ATOM 1423 C CA . TRP A 1 188 ? -5.584 6.644 11.438 1.00 95.12 188 TRP A CA 1
ATOM 1424 C C . TRP A 1 188 ? -5.940 5.301 10.812 1.00 95.12 188 TRP A C 1
ATOM 1426 O O . TRP A 1 188 ? -5.637 4.242 11.363 1.00 95.12 188 TRP A O 1
ATOM 1436 N N . VAL A 1 189 ? -6.593 5.371 9.654 1.00 95.69 189 VAL A N 1
ATOM 1437 C CA . VAL A 1 189 ? -6.805 4.246 8.745 1.00 95.69 189 VAL A CA 1
ATOM 1438 C C . VAL A 1 189 ? -6.388 4.659 7.333 1.00 95.69 189 VAL A C 1
ATOM 1440 O O . VAL A 1 189 ? -6.665 5.780 6.898 1.00 95.69 189 VAL A O 1
ATOM 1443 N N . TYR A 1 190 ? -5.691 3.766 6.644 1.00 94.25 190 TYR A N 1
ATOM 1444 C CA . TYR A 1 190 ? -5.256 3.905 5.260 1.00 94.25 190 TYR A CA 1
ATOM 1445 C C . TYR A 1 190 ? -5.415 2.562 4.548 1.00 94.25 190 TYR A C 1
ATOM 1447 O O . TYR A 1 190 ? -5.350 1.515 5.181 1.00 94.25 190 TYR A O 1
ATOM 1455 N N . ASP A 1 191 ? -5.624 2.618 3.245 1.00 94.94 191 ASP A N 1
ATOM 1456 C CA . ASP A 1 191 ? -5.826 1.480 2.361 1.00 94.94 191 ASP A CA 1
ATOM 1457 C C . ASP A 1 191 ? -5.488 1.975 0.939 1.00 94.94 191 ASP A C 1
ATOM 1459 O O . ASP A 1 191 ? -5.919 3.095 0.615 1.00 94.94 191 ASP A O 1
ATOM 1463 N N . PRO A 1 192 ? -4.663 1.275 0.137 1.00 90.81 192 PRO A N 1
ATOM 1464 C CA . PRO A 1 192 ? -4.178 1.837 -1.123 1.00 90.81 192 PRO A CA 1
ATOM 1465 C C . PRO A 1 192 ? -5.244 1.796 -2.230 1.00 90.81 192 PRO A C 1
ATOM 1467 O O . PRO A 1 192 ? -5.484 2.808 -2.896 1.00 90.81 192 PRO A O 1
ATOM 1470 N N . GLU A 1 193 ? -5.955 0.678 -2.383 1.00 91.94 193 GLU A N 1
ATOM 1471 C CA . GLU A 1 193 ? -7.018 0.513 -3.380 1.00 91.94 193 GLU A CA 1
ATOM 1472 C C . GLU A 1 193 ? -8.356 1.107 -2.912 1.00 91.94 193 GLU A C 1
ATOM 1474 O O . GLU A 1 193 ? -9.175 1.544 -3.735 1.00 91.94 193 GLU A O 1
ATOM 1479 N N . THR A 1 194 ? -8.612 1.155 -1.599 1.00 92.62 194 THR A N 1
ATOM 1480 C CA . THR A 1 194 ? -9.886 1.582 -1.006 1.00 92.62 194 THR A CA 1
ATOM 1481 C C . THR A 1 194 ? -9.820 2.956 -0.352 1.00 92.62 194 THR A C 1
ATOM 1483 O O . THR A 1 194 ? -9.682 3.143 0.854 1.00 92.62 194 THR A O 1
ATOM 1486 N N . SER A 1 195 ? -10.078 3.960 -1.198 1.00 91.62 195 SER A N 1
ATOM 1487 C CA . SER A 1 195 ? -10.360 5.353 -0.827 1.00 91.62 195 SER A CA 1
ATOM 1488 C C . SER A 1 195 ? -11.108 5.480 0.509 1.00 91.62 195 SER A C 1
ATOM 1490 O O . SER A 1 195 ? -12.195 4.921 0.659 1.00 91.62 195 SER A O 1
ATOM 1492 N N . VAL A 1 196 ? -10.582 6.295 1.428 1.00 90.44 196 VAL A N 1
ATOM 1493 C CA . VAL A 1 196 ? -10.982 6.404 2.851 1.00 90.44 196 VAL A CA 1
ATOM 1494 C C . VAL A 1 196 ? -12.478 6.632 3.150 1.00 90.44 196 VAL A C 1
ATOM 1496 O O . VAL A 1 196 ? -12.905 6.470 4.293 1.00 90.44 196 VAL A O 1
ATOM 1499 N N . SER A 1 197 ? -13.272 7.026 2.152 1.00 89.69 197 SER A N 1
ATOM 1500 C CA . SER A 1 197 ? -14.733 7.185 2.197 1.00 89.69 197 SER A CA 1
ATOM 1501 C C . SER A 1 197 ? -15.530 5.892 1.954 1.00 89.69 197 SER A C 1
ATOM 1503 O O . SER A 1 197 ? -16.725 5.871 2.243 1.00 89.69 197 SER A O 1
ATOM 1505 N N . ARG A 1 198 ? -14.895 4.846 1.406 1.00 92.56 198 ARG A N 1
ATOM 1506 C CA . ARG A 1 198 ? -15.470 3.510 1.168 1.00 92.56 198 ARG A CA 1
ATOM 1507 C C . ARG A 1 198 ? -15.212 2.533 2.315 1.00 92.56 198 ARG A C 1
ATOM 1509 O O . ARG A 1 198 ? -16.035 1.647 2.513 1.00 92.56 198 ARG A O 1
ATOM 1516 N N . LEU A 1 199 ? -14.119 2.712 3.063 1.00 94.50 199 LEU A N 1
ATOM 1517 C CA . LEU A 1 199 ? -13.761 1.858 4.200 1.00 94.50 199 LEU A CA 1
ATOM 1518 C C . LEU A 1 199 ? -14.884 1.817 5.241 1.00 94.50 199 LEU A C 1
ATOM 1520 O O . LEU A 1 199 ? -15.233 2.841 5.841 1.00 94.50 199 LEU A O 1
ATOM 1524 N N . HIS A 1 200 ? -15.420 0.625 5.489 1.00 94.69 200 HIS A N 1
ATOM 1525 C CA . HIS A 1 200 ? -16.383 0.405 6.553 1.00 94.69 200 HIS A CA 1
ATOM 1526 C C . HIS A 1 200 ? -15.638 0.231 7.880 1.00 94.69 200 HIS A C 1
ATOM 1528 O O . HIS A 1 200 ? -14.699 -0.553 7.982 1.00 94.69 200 HIS A O 1
ATOM 1534 N N . LEU A 1 201 ? -16.037 0.990 8.904 1.00 95.25 201 LEU A N 1
ATOM 1535 C CA . LEU A 1 201 ? -15.396 0.970 10.219 1.00 95.25 201 LEU A CA 1
ATOM 1536 C C . LEU A 1 201 ? -16.406 0.563 11.292 1.00 95.25 201 LEU A C 1
ATOM 1538 O O . LEU A 1 201 ? -17.452 1.204 11.433 1.00 95.25 201 LEU A O 1
ATOM 1542 N N . THR A 1 202 ? -16.062 -0.444 12.092 1.00 96.88 202 THR A N 1
ATOM 1543 C CA . THR A 1 202 ? -16.853 -0.886 13.249 1.00 96.88 202 THR A CA 1
ATOM 1544 C C . THR A 1 202 ? -16.017 -0.838 14.527 1.00 96.88 202 THR A C 1
ATOM 1546 O O . THR A 1 202 ? -14.787 -0.839 14.481 1.00 96.88 202 THR A O 1
ATOM 1549 N N . ALA A 1 203 ? -16.673 -0.751 15.685 1.00 98.00 203 ALA A N 1
ATOM 1550 C CA . ALA A 1 203 ? -16.002 -0.810 16.980 1.00 98.00 203 ALA A CA 1
ATOM 1551 C C . ALA A 1 203 ? -16.874 -1.509 18.028 1.00 98.00 203 ALA A C 1
ATOM 1553 O O . ALA A 1 203 ? -18.096 -1.339 18.044 1.00 98.00 203 ALA A O 1
ATOM 1554 N N . TRP A 1 204 ? -16.248 -2.272 18.922 1.00 98.50 204 TRP A N 1
ATOM 1555 C CA . TRP A 1 204 ? -16.928 -2.971 20.014 1.00 98.50 204 TRP A CA 1
ATOM 1556 C C . TRP A 1 204 ? -16.078 -3.035 21.285 1.00 98.50 204 TRP A C 1
ATOM 1558 O O . TRP A 1 204 ? -14.857 -2.885 21.267 1.00 98.50 204 TRP A O 1
ATOM 1568 N N . SER A 1 205 ? -16.756 -3.266 22.405 1.00 98.38 205 SER A N 1
ATOM 1569 C CA . SER A 1 205 ? -16.184 -3.426 23.739 1.00 98.38 205 SER A CA 1
ATOM 1570 C C . SER A 1 205 ? -16.243 -4.894 24.151 1.00 98.38 205 SER A C 1
ATOM 1572 O O . SER A 1 205 ? -17.299 -5.523 24.052 1.00 98.38 205 SER A O 1
ATOM 1574 N N . SER A 1 206 ? -15.143 -5.448 24.667 1.00 98.56 206 SER A N 1
ATOM 1575 C CA . SER A 1 206 ? -15.126 -6.820 25.201 1.00 98.56 206 SER A CA 1
ATOM 1576 C C . SER A 1 206 ? -15.964 -6.975 26.477 1.00 98.56 206 SER A C 1
ATOM 1578 O O . SER A 1 206 ? -16.331 -8.089 26.850 1.00 98.56 206 SER A O 1
ATOM 1580 N N . ARG A 1 207 ? -16.313 -5.862 27.140 1.00 97.75 207 ARG A N 1
ATOM 1581 C CA . ARG A 1 207 ? -17.204 -5.816 28.308 1.00 97.75 207 ARG A CA 1
ATOM 1582 C C . ARG A 1 207 ? -18.255 -4.704 28.141 1.00 97.75 207 ARG A C 1
ATOM 1584 O O . ARG A 1 207 ? -18.084 -3.615 28.699 1.00 97.75 207 ARG A O 1
ATOM 1591 N N . PRO A 1 208 ? -19.381 -4.979 27.448 1.00 96.31 208 PRO A N 1
ATOM 1592 C CA . PRO A 1 208 ? -20.458 -4.010 27.204 1.00 96.31 208 PRO A CA 1
ATOM 1593 C C . PRO A 1 208 ? -21.052 -3.328 28.450 1.00 96.31 208 PRO A C 1
ATOM 1595 O O . PRO A 1 208 ? -21.628 -2.250 28.344 1.00 96.31 208 PRO A O 1
ATOM 1598 N N . ALA A 1 209 ? -20.896 -3.926 29.637 1.00 94.88 209 ALA A N 1
ATOM 1599 C CA . ALA A 1 209 ? -21.326 -3.346 30.913 1.00 94.88 209 ALA A CA 1
ATOM 1600 C C . ALA A 1 209 ? -20.428 -2.196 31.423 1.00 94.88 209 ALA A C 1
ATOM 1602 O O . ALA A 1 209 ? -20.879 -1.400 32.244 1.00 94.88 209 ALA A O 1
ATOM 1603 N N . VAL A 1 210 ? -19.172 -2.109 30.966 1.00 95.75 210 VAL A N 1
ATOM 1604 C CA . VAL A 1 210 ? -18.248 -0.995 31.270 1.00 95.75 210 VAL A CA 1
ATOM 1605 C C . VAL A 1 210 ? -18.431 0.116 30.235 1.00 95.75 210 VAL A C 1
ATOM 1607 O O . VAL A 1 210 ? -18.676 1.266 30.587 1.00 95.75 210 VAL A O 1
ATOM 1610 N N . VAL A 1 211 ? -18.384 -0.254 28.952 1.00 97.44 211 VAL A N 1
ATOM 1611 C CA . VAL A 1 211 ? -18.657 0.624 27.806 1.00 97.44 211 VAL A CA 1
ATOM 1612 C C . VAL A 1 211 ? -19.544 -0.135 26.834 1.00 97.44 211 VAL A C 1
ATOM 1614 O O . VAL A 1 211 ? -19.120 -1.166 26.316 1.00 97.44 211 VAL A O 1
ATOM 1617 N N . SER A 1 212 ? -20.755 0.365 26.587 1.00 96.50 212 SER A N 1
ATOM 1618 C CA . SER A 1 212 ? -21.703 -0.236 25.642 1.00 96.50 212 SER A CA 1
ATOM 1619 C C . SER A 1 212 ? -21.259 -0.012 24.197 1.00 96.50 212 SER A C 1
ATOM 1621 O O . SER A 1 212 ? -20.799 1.077 23.857 1.00 96.50 212 SER A O 1
ATOM 1623 N N . ASN A 1 213 ? -21.480 -0.997 23.320 1.00 96.62 213 ASN A N 1
ATOM 1624 C CA . ASN A 1 213 ? -21.183 -0.873 21.887 1.00 96.62 213 ASN A CA 1
ATOM 1625 C C . ASN A 1 213 ? -21.961 0.287 21.237 1.00 96.62 213 ASN A C 1
ATOM 1627 O O . ASN A 1 213 ? -21.420 0.984 20.389 1.00 96.62 213 ASN A O 1
ATOM 1631 N N . CYS A 1 214 ? -23.187 0.577 21.691 1.00 94.81 214 CYS A N 1
ATOM 1632 C CA . CYS A 1 214 ? -23.957 1.737 21.216 1.00 94.81 214 CYS A CA 1
ATOM 1633 C C . CYS A 1 214 ? -23.377 3.089 21.683 1.00 94.81 214 CYS A C 1
ATOM 1635 O O . CYS A 1 214 ? -23.767 4.135 21.172 1.00 94.81 214 CYS A O 1
ATOM 1637 N N . GLY A 1 215 ? -22.469 3.076 22.666 1.00 94.81 215 GLY A N 1
ATOM 1638 C CA . GLY A 1 215 ? -21.708 4.238 23.125 1.00 94.81 215 GLY A CA 1
ATOM 1639 C C . GLY A 1 215 ? -20.401 4.465 22.358 1.00 94.81 215 GLY A C 1
ATOM 1640 O O . GLY A 1 215 ? -19.720 5.449 22.639 1.00 94.81 215 GLY A O 1
ATOM 1641 N N . LEU A 1 216 ? -20.047 3.585 21.413 1.00 97.81 216 LEU A N 1
ATOM 1642 C CA . LEU A 1 216 ? -18.881 3.711 20.538 1.00 97.81 216 LEU A CA 1
ATOM 1643 C C . LEU A 1 216 ? -19.314 4.334 19.206 1.00 97.81 216 LEU A C 1
ATOM 1645 O O . LEU A 1 216 ? -20.035 3.716 18.425 1.00 97.81 216 LEU A O 1
ATOM 1649 N N . ARG A 1 217 ? -18.881 5.569 18.933 1.00 96.50 217 ARG A N 1
ATOM 1650 C CA . ARG A 1 217 ? -19.244 6.303 17.714 1.00 96.50 217 ARG A CA 1
ATOM 1651 C C . ARG A 1 217 ? -18.010 6.774 16.956 1.00 96.50 217 ARG A C 1
ATOM 1653 O O . ARG A 1 217 ? -17.346 7.732 17.344 1.00 96.50 217 ARG A O 1
ATOM 1660 N N . LEU A 1 218 ? -17.759 6.128 15.825 1.00 93.81 218 LEU A N 1
ATOM 1661 C CA . LEU A 1 218 ? -16.700 6.482 14.885 1.00 93.81 218 LEU A CA 1
ATOM 1662 C C . LEU A 1 218 ? -17.099 7.711 14.053 1.00 93.81 218 LEU A C 1
ATOM 1664 O O . LEU A 1 218 ? -18.215 7.790 13.531 1.00 93.81 218 LEU A O 1
ATOM 1668 N N . THR A 1 219 ? -16.197 8.683 13.915 1.00 84.81 219 THR A N 1
ATOM 1669 C CA . THR A 1 219 ? -16.404 9.831 13.023 1.00 84.81 219 THR A CA 1
ATOM 1670 C C . THR A 1 219 ? -16.172 9.433 11.570 1.00 84.81 219 THR A C 1
ATOM 1672 O O . THR A 1 219 ? -15.048 9.103 11.186 1.00 84.81 219 THR A O 1
ATOM 1675 N N . GLN A 1 220 ? -17.213 9.538 10.749 1.00 74.19 220 GLN A N 1
ATOM 1676 C CA . GLN A 1 220 ? -17.090 9.446 9.296 1.00 74.19 220 GLN A CA 1
ATOM 1677 C C . GLN A 1 220 ? -16.272 10.632 8.763 1.00 74.19 220 GLN A C 1
ATOM 1679 O O . GLN A 1 220 ? -16.546 11.778 9.120 1.00 74.19 220 GLN A O 1
ATOM 1684 N N . SER A 1 221 ? -15.280 10.360 7.915 1.00 75.31 221 SER A N 1
ATOM 1685 C CA . SER A 1 221 ? -14.508 11.375 7.190 1.00 75.31 221 SER A CA 1
ATOM 1686 C C . SER A 1 221 ? -14.222 10.871 5.782 1.00 75.31 221 SER A C 1
ATOM 1688 O O . SER A 1 221 ? -13.762 9.747 5.602 1.00 75.31 221 SER A O 1
ATOM 1690 N N . THR A 1 222 ? -14.522 11.691 4.779 1.00 73.88 222 THR A N 1
ATOM 1691 C CA . THR A 1 222 ? -14.479 11.302 3.362 1.00 73.88 222 THR A CA 1
ATOM 1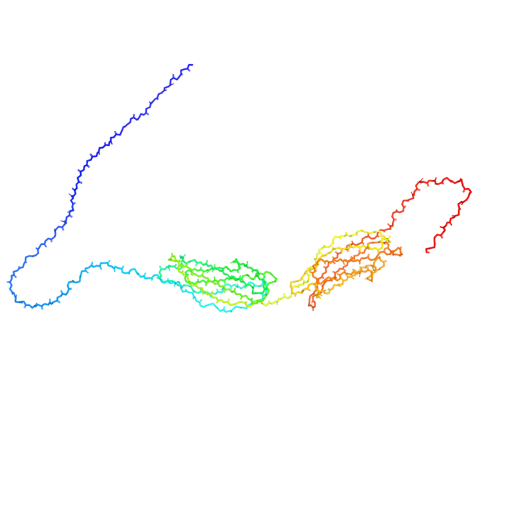692 C C . THR A 1 222 ? -13.175 11.670 2.657 1.00 73.88 222 THR A C 1
ATOM 1694 O O . THR A 1 222 ? -12.982 11.269 1.513 1.00 73.88 222 THR A O 1
ATOM 1697 N N . THR A 1 223 ? -12.289 12.430 3.310 1.00 76.12 223 THR A N 1
ATOM 1698 C CA . THR A 1 223 ? -11.096 13.040 2.686 1.00 76.12 223 THR A CA 1
ATOM 1699 C C . THR A 1 223 ? -9.810 12.926 3.509 1.00 76.12 223 THR A C 1
ATOM 1701 O O . THR A 1 223 ? -8.743 13.280 3.018 1.00 76.12 223 THR A O 1
ATOM 1704 N N . GLN A 1 224 ? -9.881 12.452 4.755 1.00 84.50 224 GLN A N 1
ATOM 1705 C CA . GLN A 1 224 ? -8.728 12.304 5.651 1.00 84.50 224 GLN A CA 1
ATOM 1706 C C . GLN A 1 224 ? -8.533 10.828 6.017 1.00 84.50 224 GLN A C 1
ATOM 1708 O O . GLN A 1 224 ? -9.505 10.077 6.065 1.00 84.50 224 GLN A O 1
ATOM 1713 N N . THR A 1 225 ? -7.305 10.418 6.334 1.00 91.00 225 THR A N 1
ATOM 1714 C CA . THR A 1 225 ? -6.979 9.099 6.922 1.00 91.00 225 THR A CA 1
ATOM 1715 C C . THR A 1 225 ? -7.211 9.069 8.435 1.00 91.00 225 THR A C 1
ATOM 1717 O O . THR A 1 225 ? -7.640 8.059 8.991 1.00 91.00 225 THR A O 1
ATOM 1720 N N . ASN A 1 226 ? -7.000 10.201 9.114 1.00 92.81 226 ASN A N 1
ATOM 1721 C CA . ASN A 1 226 ? -7.284 10.355 10.541 1.00 92.81 226 ASN A CA 1
ATOM 1722 C C . ASN A 1 226 ? -8.772 10.106 10.854 1.00 92.81 226 ASN A C 1
ATOM 1724 O O . ASN A 1 226 ? -9.676 10.510 10.116 1.00 92.81 226 ASN A O 1
ATOM 1728 N N . ARG A 1 227 ? -9.024 9.444 11.980 1.00 93.06 227 ARG A N 1
ATOM 1729 C CA . ARG A 1 227 ? -10.334 9.085 12.526 1.00 93.06 227 ARG A CA 1
ATOM 1730 C C . ARG A 1 227 ? -10.369 9.401 14.016 1.00 93.06 227 ARG A C 1
ATOM 1732 O O . ARG A 1 227 ? -9.340 9.495 14.682 1.00 93.06 227 ARG A O 1
ATOM 1739 N N . ASN A 1 228 ? -11.579 9.545 14.538 1.00 93.94 228 ASN A N 1
ATOM 1740 C CA . ASN A 1 228 ? -11.831 9.742 15.953 1.00 93.94 228 ASN A CA 1
ATOM 1741 C C . ASN A 1 228 ? -12.926 8.765 16.399 1.00 93.94 228 ASN A C 1
ATOM 1743 O O . ASN A 1 228 ? -14.015 8.728 15.819 1.00 93.94 228 ASN A O 1
ATOM 1747 N N . LEU A 1 229 ? -12.630 7.958 17.411 1.00 97.12 229 LEU A N 1
ATOM 1748 C CA . LEU A 1 229 ? -13.608 7.153 18.125 1.00 97.12 229 LEU A CA 1
ATOM 1749 C C . LEU A 1 229 ? -14.075 7.942 19.351 1.00 97.12 229 LEU A C 1
ATOM 1751 O O . LEU A 1 229 ? -13.310 8.182 20.285 1.00 97.12 229 LEU A O 1
ATOM 1755 N N . LEU A 1 230 ? -15.349 8.324 19.353 1.00 97.44 230 LEU A N 1
ATOM 1756 C CA . LEU A 1 230 ? -16.014 8.907 20.512 1.00 97.44 230 LEU A CA 1
ATOM 1757 C C . LEU A 1 230 ? -16.572 7.781 21.385 1.00 97.44 230 LEU A C 1
ATOM 1759 O O . LEU A 1 230 ? -17.251 6.885 20.880 1.00 97.44 230 LEU A O 1
ATOM 1763 N N . ILE A 1 231 ? -16.289 7.831 22.685 1.00 97.88 231 ILE A N 1
ATOM 1764 C CA . ILE A 1 231 ? -16.665 6.800 23.658 1.00 97.88 231 ILE A CA 1
ATOM 1765 C C . ILE A 1 231 ? -17.508 7.440 24.757 1.00 97.88 231 ILE A C 1
ATOM 1767 O O . ILE A 1 231 ? -17.000 8.228 25.557 1.00 97.88 231 ILE A O 1
ATOM 1771 N N . SER A 1 232 ? -18.795 7.099 24.803 1.00 96.81 232 SER A N 1
ATOM 1772 C CA . SER A 1 232 ? -19.717 7.598 25.823 1.00 96.81 232 SER A CA 1
ATOM 1773 C C . SER A 1 232 ? -19.502 6.902 27.170 1.00 96.81 232 SER A C 1
ATOM 1775 O O . SER A 1 232 ? -19.486 5.674 27.261 1.00 96.81 232 SER A O 1
ATOM 1777 N N . LEU A 1 233 ? -19.347 7.710 28.219 1.00 96.06 233 LEU A N 1
ATOM 1778 C CA . LEU A 1 233 ? -19.026 7.301 29.588 1.00 96.06 233 LEU A CA 1
ATOM 1779 C C . LEU A 1 233 ? -19.987 7.997 30.573 1.00 96.06 233 LEU A C 1
ATOM 1781 O O . LEU A 1 233 ? -19.592 8.946 31.260 1.00 96.06 233 LEU A O 1
ATOM 1785 N N . PRO A 1 234 ? -21.268 7.584 30.616 1.00 93.38 234 PRO A N 1
ATOM 1786 C CA . PRO A 1 234 ? -22.304 8.268 31.387 1.00 93.38 234 PRO A CA 1
ATOM 1787 C C . PRO A 1 234 ? -22.150 8.053 32.901 1.00 93.38 234 PRO A C 1
ATOM 1789 O O . PRO A 1 234 ? -21.535 7.087 33.358 1.00 93.38 234 PRO A O 1
ATOM 1792 N N . ALA A 1 235 ? -22.742 8.945 33.702 1.00 89.25 235 ALA A N 1
ATOM 1793 C CA . ALA A 1 235 ? -22.625 8.932 35.167 1.00 89.25 235 ALA A CA 1
ATOM 1794 C C . ALA A 1 235 ? -23.194 7.661 35.831 1.00 89.25 235 ALA A C 1
ATOM 1796 O O . ALA A 1 235 ? -22.719 7.243 36.887 1.00 89.25 235 ALA A O 1
ATOM 1797 N N . ASN A 1 236 ? -24.156 6.996 35.187 1.00 88.50 236 ASN A N 1
ATOM 1798 C CA . ASN A 1 236 ? -24.715 5.712 35.617 1.00 88.50 236 ASN A CA 1
ATOM 1799 C C . ASN A 1 236 ? -23.929 4.479 35.111 1.00 88.50 236 ASN A C 1
ATOM 1801 O O . ASN A 1 236 ? -24.294 3.360 35.461 1.00 88.50 236 ASN A O 1
ATOM 1805 N N . GLY A 1 237 ? -22.851 4.656 34.335 1.00 86.44 237 GLY A N 1
ATOM 1806 C CA . GLY A 1 237 ? -22.021 3.562 33.811 1.00 86.44 237 GLY A CA 1
ATOM 1807 C C . GLY A 1 237 ? -21.216 2.804 34.879 1.00 86.44 237 GLY A C 1
ATOM 1808 O O . GLY A 1 237 ? -21.223 3.156 36.063 1.00 86.44 237 GLY A O 1
ATOM 1809 N N . THR A 1 238 ? -20.482 1.767 34.472 1.00 92.50 238 THR A N 1
ATOM 1810 C CA . THR A 1 238 ? -19.696 0.915 35.388 1.00 92.50 238 THR A CA 1
ATOM 1811 C C . THR A 1 238 ? -18.204 1.232 35.294 1.00 92.50 238 THR A C 1
ATOM 1813 O O . THR A 1 238 ? -17.677 1.407 34.201 1.00 92.50 238 THR A O 1
ATOM 1816 N N . ALA A 1 239 ? -17.508 1.265 36.433 1.00 95.31 239 ALA A N 1
ATOM 1817 C CA . ALA A 1 239 ? -16.047 1.326 36.462 1.00 95.31 239 ALA A CA 1
ATOM 1818 C C . ALA A 1 239 ? -15.427 -0.062 36.193 1.00 95.31 239 ALA A C 1
ATOM 1820 O O . ALA A 1 239 ? -15.990 -1.094 36.566 1.00 95.31 239 ALA A O 1
ATOM 1821 N N . GLY A 1 240 ? -14.255 -0.091 35.566 1.00 96.38 240 GLY A N 1
ATOM 1822 C CA . GLY A 1 240 ? -13.479 -1.287 35.260 1.00 96.38 240 GLY A CA 1
ATOM 1823 C C . GLY A 1 240 ? -12.654 -1.147 33.979 1.00 96.38 240 GLY A C 1
ATOM 1824 O O . GLY A 1 240 ? -12.812 -0.203 33.210 1.00 96.38 240 GLY A O 1
ATOM 1825 N N . SER A 1 241 ? -11.791 -2.130 33.733 1.00 97.62 241 SER A N 1
ATOM 1826 C CA . SER A 1 241 ? -11.072 -2.281 32.464 1.00 97.62 241 SER A CA 1
ATOM 1827 C C . SER A 1 241 ? -11.918 -3.046 31.437 1.00 97.62 241 SER A C 1
ATOM 1829 O O . SER A 1 241 ? -12.555 -4.048 31.782 1.00 97.62 241 SER A O 1
ATOM 1831 N N . THR A 1 242 ? -11.918 -2.582 30.186 1.00 98.38 242 THR A N 1
ATOM 1832 C CA . THR A 1 242 ? -12.450 -3.270 28.998 1.00 98.38 242 THR A CA 1
ATOM 1833 C C . THR A 1 242 ? -11.451 -3.142 27.845 1.00 98.38 242 THR A C 1
ATOM 1835 O O . THR A 1 242 ? -10.686 -2.181 27.807 1.00 98.38 242 THR A O 1
ATOM 1838 N N . ALA A 1 243 ? -11.452 -4.080 26.898 1.00 98.56 243 ALA A N 1
ATOM 1839 C CA . ALA A 1 243 ? -10.738 -3.901 25.635 1.00 98.56 243 ALA A CA 1
ATOM 1840 C C . ALA A 1 243 ? -11.702 -3.300 24.609 1.00 98.56 243 ALA A C 1
ATOM 1842 O O . ALA A 1 243 ? -12.826 -3.786 24.466 1.00 98.56 243 ALA A O 1
ATOM 1843 N N . ILE A 1 244 ? -11.266 -2.258 23.908 1.00 98.69 244 ILE A N 1
ATOM 1844 C CA . ILE A 1 244 ? -11.988 -1.672 22.782 1.00 98.69 244 ILE A CA 1
ATOM 1845 C C . ILE A 1 244 ? -11.265 -2.094 21.506 1.00 98.69 244 ILE A C 1
ATOM 1847 O O . ILE A 1 244 ? -10.071 -1.834 21.357 1.00 98.69 244 ILE A O 1
ATOM 1851 N N . THR A 1 245 ? -11.987 -2.742 20.597 1.00 98.62 245 THR A N 1
ATOM 1852 C CA . THR A 1 245 ? -11.488 -3.130 19.273 1.00 98.62 245 THR A CA 1
ATOM 1853 C C . THR A 1 245 ? -12.143 -2.259 18.214 1.00 98.62 245 THR A C 1
ATOM 1855 O O . THR A 1 245 ? -13.343 -1.989 18.295 1.00 98.62 245 THR A O 1
ATOM 1858 N N . ILE A 1 246 ? -11.359 -1.839 17.224 1.00 98.25 246 ILE A N 1
ATOM 1859 C CA . ILE A 1 246 ? -11.814 -1.160 16.010 1.00 98.25 246 ILE A CA 1
ATOM 1860 C C . ILE A 1 246 ? -11.398 -2.023 14.820 1.00 98.25 246 ILE A C 1
ATOM 1862 O O . ILE A 1 246 ? -10.224 -2.375 14.708 1.00 98.25 246 ILE A O 1
ATOM 1866 N N . GLN A 1 247 ? -12.338 -2.343 13.936 1.00 97.88 247 GLN A N 1
ATOM 1867 C CA . GLN A 1 247 ? -12.087 -3.057 12.684 1.00 97.88 247 GLN A CA 1
ATOM 1868 C C . GLN A 1 247 ? -12.313 -2.116 11.499 1.00 97.88 247 GLN A C 1
ATOM 1870 O O . GLN A 1 247 ? -13.236 -1.296 11.523 1.00 97.88 247 GLN A O 1
ATOM 1875 N N . ALA A 1 248 ? -11.480 -2.256 10.471 1.00 97.50 248 ALA A N 1
ATOM 1876 C CA . ALA A 1 248 ? -11.697 -1.689 9.149 1.00 97.50 248 ALA A CA 1
ATOM 1877 C C . ALA A 1 248 ? -11.882 -2.812 8.121 1.00 97.50 248 ALA A C 1
ATOM 1879 O O . ALA A 1 248 ? -11.276 -3.878 8.249 1.00 97.50 248 ALA A O 1
ATOM 1880 N N . ASP A 1 249 ? -12.731 -2.552 7.134 1.00 97.31 249 ASP A N 1
ATOM 1881 C CA . ASP A 1 249 ? -13.180 -3.477 6.094 1.00 97.31 249 ASP A CA 1
ATOM 1882 C C . ASP A 1 249 ? -13.244 -2.713 4.759 1.00 97.31 249 ASP A C 1
ATOM 1884 O O . ASP A 1 249 ? -13.826 -1.621 4.694 1.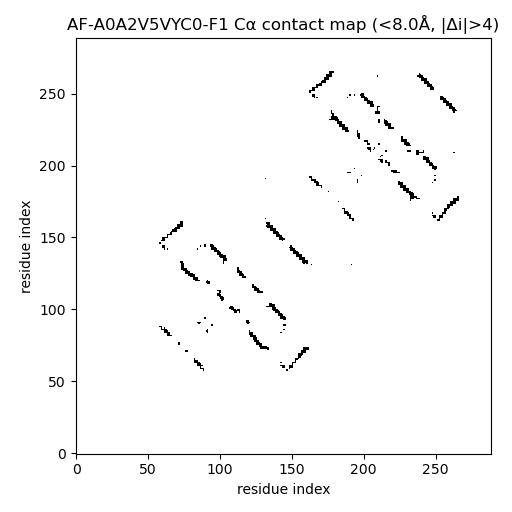00 97.31 249 ASP A O 1
ATOM 1888 N N . ASP A 1 250 ? -12.596 -3.250 3.725 1.00 97.12 250 ASP A N 1
ATOM 1889 C CA . ASP A 1 250 ? -12.544 -2.678 2.371 1.00 97.12 250 ASP A CA 1
ATOM 1890 C C . ASP A 1 250 ? -13.643 -3.234 1.428 1.00 97.12 250 ASP A C 1
ATOM 1892 O O . ASP A 1 250 ? -13.921 -2.643 0.378 1.00 97.12 250 ASP A O 1
ATOM 1896 N N . GLY A 1 251 ? -14.324 -4.317 1.834 1.00 97.00 251 GLY A N 1
ATOM 1897 C CA . GLY A 1 251 ? -15.278 -5.101 1.038 1.00 97.00 251 GLY A CA 1
ATOM 1898 C C . GLY A 1 251 ? -14.763 -6.470 0.551 1.00 97.00 251 GLY A C 1
ATOM 1899 O O . GLY A 1 251 ? -15.537 -7.235 -0.027 1.00 97.00 251 GLY A O 1
ATOM 1900 N N . GLN A 1 252 ? -13.488 -6.783 0.778 1.00 97.19 252 GLN A N 1
ATOM 1901 C CA . GLN A 1 252 ? -12.755 -7.997 0.392 1.00 97.19 252 GLN A CA 1
ATOM 1902 C C . GLN A 1 252 ? -11.905 -8.534 1.562 1.00 97.19 252 GLN A C 1
ATOM 1904 O O . GLN A 1 252 ? -11.944 -9.735 1.846 1.00 97.19 252 GLN A O 1
ATOM 1909 N N . SER A 1 253 ? -11.189 -7.651 2.266 1.00 97.75 253 SER A N 1
ATOM 1910 C CA . SER A 1 253 ? -10.326 -7.937 3.417 1.00 97.75 253 SER A CA 1
ATOM 1911 C C . SER A 1 253 ? -10.689 -7.077 4.631 1.00 97.75 253 SER A C 1
ATOM 1913 O O . SER A 1 253 ? -11.303 -6.016 4.529 1.00 97.75 253 SER A O 1
ATOM 1915 N N . THR A 1 254 ? -10.282 -7.526 5.825 1.00 97.94 254 THR A N 1
ATOM 1916 C CA . THR A 1 254 ? -10.456 -6.748 7.062 1.00 97.94 254 THR A CA 1
ATOM 1917 C C . THR A 1 254 ? -9.219 -6.809 7.947 1.00 97.94 254 THR A C 1
ATOM 1919 O O . THR A 1 254 ? -8.475 -7.791 7.929 1.00 97.94 254 THR A O 1
ATOM 1922 N N . ASN A 1 255 ? -9.037 -5.781 8.771 1.00 98.50 255 ASN A N 1
ATOM 1923 C CA . ASN A 1 255 ? -7.982 -5.708 9.778 1.00 98.50 255 ASN A CA 1
ATOM 1924 C C . ASN A 1 255 ? -8.499 -4.982 11.029 1.00 98.50 255 ASN A C 1
ATOM 1926 O O . ASN A 1 255 ? -9.522 -4.298 10.977 1.00 98.50 255 ASN A O 1
ATOM 1930 N N . SER A 1 256 ? -7.817 -5.111 12.168 1.00 98.12 256 SER A N 1
ATOM 1931 C CA . SER A 1 256 ? -8.263 -4.491 13.420 1.00 98.12 256 SER A CA 1
ATOM 1932 C C . SER A 1 256 ? -7.128 -4.045 14.336 1.00 98.12 256 SER A C 1
ATOM 1934 O O . SER A 1 256 ? -6.039 -4.611 14.340 1.00 98.12 256 SER A O 1
ATOM 1936 N N . THR A 1 257 ? -7.420 -3.025 15.140 1.00 98.44 257 THR A N 1
ATOM 1937 C CA . THR A 1 257 ? -6.561 -2.506 16.210 1.00 98.44 257 THR A CA 1
ATOM 1938 C C . THR A 1 257 ? -7.338 -2.538 17.528 1.00 98.44 257 THR A C 1
ATOM 1940 O O . THR A 1 257 ? -8.564 -2.386 17.536 1.00 98.44 257 THR A O 1
ATOM 1943 N N . SER A 1 258 ? -6.649 -2.744 18.649 1.00 98.38 258 SER A N 1
ATOM 1944 C CA . SER A 1 258 ? -7.268 -2.854 19.975 1.00 98.38 258 SER A CA 1
ATOM 1945 C C . SER A 1 258 ? -6.435 -2.154 21.037 1.00 98.38 258 SER A C 1
ATOM 1947 O O . SER A 1 258 ? -5.209 -2.190 20.986 1.00 98.38 258 SER A O 1
ATOM 1949 N N . PHE A 1 259 ? -7.111 -1.580 22.030 1.00 98.75 259 PHE A N 1
ATOM 1950 C CA . PHE A 1 259 ? -6.495 -0.959 23.203 1.00 98.75 259 PHE A CA 1
ATOM 1951 C C . PHE A 1 259 ? -7.321 -1.243 24.462 1.00 98.75 259 PHE A C 1
ATOM 1953 O O . PHE A 1 259 ? -8.527 -1.506 24.392 1.00 98.75 259 PHE A O 1
ATOM 1960 N N . VAL A 1 260 ? -6.687 -1.183 25.630 1.00 98.75 260 VAL A N 1
ATOM 1961 C CA . VAL A 1 260 ? -7.369 -1.277 26.922 1.00 98.75 260 VAL A CA 1
ATOM 1962 C C . VAL A 1 260 ? -7.875 0.103 27.326 1.00 98.75 260 VAL A C 1
ATOM 1964 O O . VAL A 1 260 ? -7.124 1.073 27.362 1.00 98.75 260 VAL A O 1
ATOM 1967 N N . LEU A 1 261 ? -9.153 0.191 27.684 1.00 98.50 261 LEU A N 1
ATOM 1968 C CA . LEU A 1 261 ? -9.751 1.355 28.326 1.00 98.50 261 LEU A CA 1
ATOM 1969 C C . LEU A 1 261 ? -10.016 1.033 29.799 1.00 98.50 261 LEU A C 1
ATOM 1971 O O . LEU A 1 261 ? -10.842 0.176 30.120 1.00 98.50 261 LEU A O 1
ATOM 1975 N N . ASN A 1 262 ? -9.321 1.729 30.696 1.00 98.00 262 ASN A N 1
ATOM 1976 C CA . ASN A 1 262 ? -9.505 1.623 32.139 1.00 98.00 262 ASN A CA 1
ATOM 1977 C C . ASN A 1 262 ? -10.403 2.759 32.655 1.00 98.00 262 ASN A C 1
ATOM 1979 O O . ASN A 1 262 ? -9.961 3.903 32.775 1.00 98.00 262 ASN A O 1
ATOM 1983 N N . VAL A 1 263 ? -11.663 2.439 32.962 1.00 97.44 263 VAL A N 1
ATOM 1984 C CA . VAL A 1 263 ? -12.636 3.381 33.532 1.00 97.44 263 VAL A CA 1
ATOM 1985 C C . VAL A 1 263 ? -12.557 3.324 35.057 1.00 97.44 263 VAL A C 1
ATOM 1987 O O . VAL A 1 263 ? -13.006 2.361 35.674 1.00 97.44 263 VAL A O 1
ATOM 1990 N N . GLN A 1 264 ? -11.998 4.347 35.689 1.00 95.38 264 GLN A N 1
ATOM 1991 C CA . GLN A 1 264 ? -11.891 4.456 37.145 1.00 95.38 264 GLN A CA 1
ATOM 1992 C C . GLN A 1 264 ? -13.158 5.081 37.759 1.00 95.38 264 GLN A C 1
ATOM 1994 O O . GLN A 1 264 ? -13.869 5.827 37.080 1.00 95.38 264 GLN A O 1
ATOM 1999 N N . PRO A 1 265 ? -13.490 4.800 39.035 1.00 90.00 265 PRO A N 1
ATOM 2000 C CA . PRO A 1 265 ? -14.454 5.620 39.770 1.00 90.00 265 PRO A CA 1
ATOM 2001 C C . PRO A 1 265 ? -13.921 7.061 39.934 1.00 90.00 265 PRO A C 1
ATOM 2003 O O . PRO A 1 265 ? -12.713 7.265 39.836 1.00 90.00 265 PRO A O 1
ATOM 2006 N N . PRO A 1 266 ? -14.778 8.062 40.205 1.00 81.94 266 PRO A N 1
ATOM 2007 C CA . PRO A 1 266 ? -14.308 9.399 40.560 1.00 81.94 266 PRO A CA 1
ATOM 2008 C C . PRO A 1 266 ? -13.562 9.384 41.901 1.00 81.94 266 PRO A C 1
ATOM 2010 O O . PRO A 1 266 ? -14.036 8.774 42.864 1.00 81.94 266 PRO A O 1
ATOM 2013 N N . ASP A 1 267 ? -12.437 10.096 41.982 1.00 78.31 267 ASP A N 1
ATOM 2014 C CA . ASP A 1 267 ? -11.685 10.276 43.227 1.00 78.31 267 ASP A CA 1
ATOM 2015 C C . ASP A 1 267 ? -12.408 11.253 44.165 1.00 78.31 267 ASP A C 1
ATOM 2017 O O . ASP A 1 267 ? -12.169 12.461 44.175 1.00 78.31 267 ASP A O 1
ATOM 2021 N N . PHE A 1 268 ? -13.305 10.714 44.990 1.00 66.31 268 PHE A N 1
ATOM 2022 C CA . PHE A 1 268 ? -13.933 11.452 46.083 1.00 66.31 268 PHE A CA 1
ATOM 2023 C C . PHE A 1 268 ? -12.981 11.562 47.279 1.00 66.31 268 PHE A C 1
ATOM 2025 O O . PHE A 1 268 ? -13.122 10.852 48.280 1.00 66.31 268 PHE A O 1
ATOM 2032 N N . THR A 1 269 ? -12.028 12.493 47.217 1.00 52.38 269 THR A N 1
ATOM 2033 C CA . THR A 1 269 ? -11.410 12.993 48.446 1.00 52.38 269 THR A CA 1
ATOM 2034 C C . THR A 1 269 ? -12.506 13.617 49.312 1.00 52.38 269 THR A C 1
ATOM 2036 O O . THR A 1 269 ? -13.207 14.542 48.901 1.00 52.38 269 THR A O 1
ATOM 2039 N N . ARG A 1 270 ? -12.686 13.116 50.542 1.00 52.53 270 ARG A N 1
ATOM 2040 C CA . ARG A 1 270 ? -13.416 13.892 51.553 1.00 52.53 270 ARG A CA 1
ATOM 2041 C C . ARG A 1 270 ? -12.646 15.190 51.740 1.00 52.53 270 ARG A C 1
ATOM 2043 O O . ARG A 1 270 ? -11.476 15.121 52.118 1.00 52.53 270 ARG A O 1
ATOM 2050 N N . SER A 1 271 ? -13.291 16.342 51.551 1.00 57.44 271 SER A N 1
ATOM 2051 C CA . SER A 1 271 ? -12.704 17.551 52.117 1.00 57.44 271 SER A CA 1
ATOM 2052 C C . SER A 1 271 ? -12.613 17.374 53.632 1.00 57.44 271 SER A C 1
ATOM 2054 O O . SER A 1 271 ? -13.561 16.926 54.283 1.00 57.44 271 SER A O 1
ATOM 2056 N N . THR A 1 272 ? -11.448 17.700 54.180 1.00 54.22 272 THR A N 1
ATOM 2057 C CA . THR A 1 272 ? -11.218 17.815 55.622 1.00 54.22 272 THR A CA 1
ATOM 2058 C C . THR A 1 272 ? -11.678 19.167 56.169 1.00 54.22 272 THR A C 1
ATOM 2060 O O . THR A 1 272 ? -11.478 19.431 57.353 1.00 54.22 272 THR A O 1
ATOM 2063 N N . ASP A 1 273 ? -12.318 19.999 55.337 1.00 59.03 273 ASP A N 1
ATOM 2064 C CA . ASP A 1 273 ? -13.077 21.174 55.761 1.00 59.03 273 ASP A CA 1
ATOM 2065 C C . ASP A 1 273 ? -14.264 20.729 56.623 1.00 59.03 273 ASP A C 1
ATOM 2067 O O . ASP A 1 273 ? -15.386 20.511 56.157 1.00 59.03 273 ASP A O 1
ATOM 2071 N N . LEU A 1 274 ? -14.001 20.588 57.920 1.00 54.66 274 LEU A N 1
ATOM 2072 C CA . LEU A 1 274 ? -15.023 20.475 58.947 1.00 54.66 274 LEU A CA 1
ATOM 2073 C C . LEU A 1 274 ? -15.804 21.793 58.986 1.00 54.66 274 LEU A C 1
ATOM 2075 O O . LEU A 1 274 ? -15.463 22.697 59.750 1.00 54.66 274 LEU A O 1
ATOM 2079 N N . ILE A 1 275 ? -16.858 21.895 58.167 1.00 60.72 275 ILE A N 1
ATOM 2080 C CA . ILE A 1 275 ? -17.874 22.943 58.299 1.00 60.72 275 ILE A CA 1
ATOM 2081 C C . ILE A 1 275 ? -18.329 22.925 59.768 1.00 60.72 275 ILE A C 1
ATOM 2083 O O . ILE A 1 275 ? -18.808 21.880 60.225 1.00 60.72 275 ILE A O 1
ATOM 2087 N N . PRO A 1 276 ? -18.155 24.019 60.535 1.00 54.03 276 PRO A N 1
ATOM 2088 C CA . PRO A 1 276 ? -18.462 24.005 61.956 1.00 54.03 276 PRO A CA 1
ATOM 2089 C C . PRO A 1 276 ? -19.929 23.646 62.197 1.00 54.03 276 PRO A C 1
ATOM 2091 O O . PRO A 1 276 ? -20.835 24.304 61.685 1.00 54.03 276 PRO A O 1
ATOM 2094 N N . ALA A 1 277 ? -20.165 22.607 62.998 1.00 59.00 277 ALA A N 1
ATOM 2095 C CA . ALA A 1 277 ? -21.501 22.193 63.411 1.00 59.00 277 ALA A CA 1
ATOM 2096 C C . ALA A 1 277 ? -22.075 23.208 64.420 1.00 59.00 277 ALA A C 1
ATOM 2098 O O . ALA A 1 277 ? -22.016 23.005 65.630 1.00 59.00 277 ALA A O 1
ATOM 2099 N N . GLY A 1 278 ? -22.567 24.338 63.909 1.00 59.88 278 GLY A N 1
ATOM 2100 C CA . GLY A 1 278 ? -23.001 25.481 64.711 1.00 59.88 278 GLY A CA 1
ATOM 2101 C C . GLY A 1 278 ? -23.535 26.628 63.856 1.00 59.88 278 GLY A C 1
ATOM 2102 O O . GLY A 1 278 ? -22.910 27.681 63.774 1.00 59.88 278 GLY A O 1
ATOM 2103 N N . GLY A 1 279 ? -24.687 26.417 63.215 1.00 49.50 279 GLY A N 1
ATOM 2104 C CA . GLY A 1 279 ? -25.359 27.422 62.391 1.00 49.50 279 GLY A CA 1
ATOM 2105 C C . GLY A 1 279 ? -26.812 27.046 62.104 1.00 49.50 279 GLY A C 1
ATOM 2106 O O . GLY A 1 279 ? -27.090 26.341 61.136 1.00 49.50 279 GLY A O 1
ATOM 2107 N N . GLU A 1 280 ? -27.729 27.520 62.950 1.00 55.28 280 GLU A N 1
ATOM 2108 C CA . GLU A 1 280 ? -29.181 27.432 62.739 1.00 55.28 280 GLU A CA 1
ATOM 2109 C C . GLU A 1 280 ? -29.549 28.066 61.384 1.00 55.28 280 GLU A C 1
ATOM 2111 O O . GLU A 1 280 ? -29.411 29.278 61.211 1.00 55.28 280 GLU A O 1
ATOM 2116 N N . GLY A 1 281 ? -29.986 27.258 60.410 1.00 55.31 281 GLY A N 1
ATOM 2117 C CA . GLY A 1 281 ? -30.370 27.746 59.075 1.00 55.31 281 GLY A CA 1
ATOM 2118 C C . GLY A 1 281 ? -29.989 26.868 57.878 1.00 55.31 281 GLY A C 1
ATOM 2119 O O . GLY A 1 281 ? -30.402 27.179 56.763 1.00 55.31 281 GLY A O 1
ATOM 2120 N N . PHE A 1 282 ? -29.239 25.775 58.060 1.00 50.94 282 PHE A N 1
ATOM 2121 C CA . PHE A 1 282 ? -28.894 24.877 56.949 1.00 50.94 282 PHE A CA 1
ATOM 2122 C C . PHE A 1 282 ? -30.097 24.035 56.481 1.00 50.94 282 PHE A C 1
ATOM 2124 O O . PHE A 1 282 ? -30.404 22.987 57.048 1.00 50.94 282 PHE A O 1
ATOM 2131 N N . THR A 1 283 ? -30.754 24.462 55.402 1.00 49.28 283 THR A N 1
ATOM 2132 C CA . THR A 1 283 ? -31.660 23.612 54.619 1.00 49.28 283 THR A CA 1
ATOM 2133 C C . THR A 1 283 ? -30.850 22.826 53.579 1.00 49.28 283 THR A C 1
ATOM 2135 O O . THR A 1 283 ? -30.295 23.425 52.655 1.00 49.28 283 THR A O 1
ATOM 2138 N N . PRO A 1 284 ? -30.744 21.485 53.679 1.00 49.38 284 PRO A N 1
ATOM 2139 C CA . PRO A 1 284 ? -30.088 20.699 52.643 1.00 49.38 284 PRO A CA 1
ATOM 2140 C C . PRO A 1 284 ? -30.955 20.703 51.381 1.00 49.38 284 PRO A C 1
ATOM 2142 O O . PRO A 1 284 ? -32.004 20.059 51.331 1.00 49.38 284 PRO A O 1
ATOM 2145 N N . VAL A 1 285 ? -30.510 21.428 50.353 1.00 47.66 285 VAL A N 1
ATOM 2146 C CA . VAL A 1 285 ? -31.081 21.328 49.006 1.00 47.66 285 VAL A CA 1
ATOM 2147 C C . VAL A 1 285 ? -30.661 19.979 48.431 1.00 47.66 285 VAL A C 1
ATOM 2149 O O . VAL A 1 285 ? -29.574 19.830 47.875 1.00 47.66 285 VAL A O 1
ATOM 2152 N N . TRP A 1 286 ? -31.527 18.984 48.599 1.00 46.00 286 TRP A N 1
ATOM 2153 C CA . TRP A 1 286 ? -31.437 17.730 47.867 1.00 46.00 286 TRP A CA 1
ATOM 2154 C C . TRP A 1 286 ? -31.729 18.019 46.398 1.00 46.00 286 TRP A C 1
ATOM 2156 O O . TRP A 1 286 ? -32.887 18.160 46.013 1.00 46.00 286 TRP A O 1
ATOM 2166 N N . GLY A 1 287 ? -30.667 18.140 45.600 1.00 42.00 287 GLY A N 1
ATOM 2167 C CA . GLY A 1 287 ? -30.780 18.031 44.152 1.00 42.00 287 GLY A CA 1
ATOM 2168 C C . GLY A 1 287 ? -31.305 16.643 43.797 1.00 42.00 287 GLY A C 1
ATOM 2169 O O . GLY A 1 287 ? -30.825 15.639 44.328 1.00 42.00 287 GLY A O 1
ATOM 2170 N N . ASP A 1 288 ? -32.314 16.609 42.941 1.00 50.06 288 ASP A N 1
ATOM 2171 C CA . ASP A 1 288 ? -32.919 15.407 42.398 1.00 50.06 288 ASP A CA 1
ATOM 2172 C C . ASP A 1 288 ? -31.979 14.740 41.374 1.00 50.06 288 ASP A C 1
ATOM 2174 O O . ASP A 1 288 ? -31.574 15.347 40.382 1.00 50.06 288 ASP A O 1
ATOM 2178 N N . PHE A 1 289 ? -31.612 13.484 41.662 1.00 48.31 289 PHE A N 1
ATOM 2179 C CA . PHE A 1 289 ? -30.709 12.617 40.892 1.00 48.31 289 PHE A CA 1
ATOM 2180 C C . PHE A 1 289 ? -31.387 11.274 40.582 1.00 48.31 289 PHE A C 1
ATOM 2182 O O . PHE A 1 289 ? -32.070 10.749 41.494 1.00 48.31 289 PHE A O 1
#

Foldseek 3Di:
DDDDDDDDDDDDDDDDDDDDDDDDDDDDDDDDDDDDDDDDDDDPDDDDPPPVPPPDDPFDAKDKDAFEAAEEAAQDKAPWRKIFIDGDPAWPVQKDKFKWKDAPPPPPTDRPQKDKDDDTGIITIMGGADHLHFAKMKIKMWIAHPVGHIDMHIHIYGHHYDFDAKDKDAFEAAEAEQAPFKDKGKIFIDGSVAQLQQKDKAKQKPDCQQFNSVQWDKDRDRHGRMIITITGRHNPGDFAKIKMKMKIDRPPHIDIYIHIYGHDYDPDDDPPPPPDPDDPPDDDPPDDD

Nearest PDB structures (foldseek):
  3pxj-assembly4_D  TM=3.829E-01  e=2.158E-07  Drosophila melanogaster
  2o72-assembly1_A-2  TM=4.625E-01  e=2.053E-06  Homo sapiens
  8a0y-assembly1_A  TM=3.877E-01  e=2.812E-06  Mus musculus
  4ux8-assembly1_B  TM=3.576E-01  e=8.017E-06  Homo sapiens
  4ofy-assembly2_E  TM=3.580E-01  e=9.911E-05  Caenorhabditis elegans

Solvent-accessible surface area (backbone atoms only — not comparable to full-atom values): 18070 Å² total; per-residue (Å²): 135,85,83,90,87,84,89,86,85,82,90,88,86,89,87,87,87,86,88,84,81,88,82,84,85,74,87,81,78,83,84,82,87,84,83,91,88,81,85,89,78,92,77,91,73,80,84,76,76,88,74,84,73,75,76,74,77,78,86,67,56,37,47,66,47,84,54,76,70,44,77,45,50,40,70,48,64,50,72,65,50,70,41,43,45,50,50,93,83,50,60,52,86,66,48,42,78,49,53,42,44,35,49,74,87,70,78,63,80,43,58,79,41,52,50,77,45,74,58,64,41,52,30,26,37,29,38,47,62,51,76,89,45,54,44,56,25,47,36,36,47,34,39,31,43,84,95,63,43,60,33,69,40,65,31,46,32,42,27,39,79,72,94,72,58,39,46,65,46,85,47,78,68,44,78,44,51,47,36,67,45,63,50,80,46,73,43,40,44,49,40,84,89,44,54,56,60,67,46,47,73,50,58,45,39,80,36,48,73,50,37,40,44,92,33,52,46,72,55,89,44,71,87,46,46,64,40,39,40,35,36,46,31,47,75,86,53,38,59,42,76,32,44,40,39,39,37,34,31,67,86,87,42,64,33,73,39,62,30,46,38,38,26,38,69,70,86,77,73,76,76,84,76,74,73,74,94,78,68,96,79,81,74,82,80,77,78,91,126

Mean predicted aligned error: 15.28 Å

Secondary structure (DSSP, 8-state):
------------------------------PPP----------------------PPPPPPPEE-----EEEETTPPEEEEEEEEE-SSS-TTS-EEEEEEEETTT--EESTTEEEEEETTEEEEEE-PPTT--EEEEEEEEEE-SSS-EEEEEEEEEEEP-PPPPEE-----EEEETT-EEEEEEEEEE-SSS-TTT-EEEEEES-TTTS-GGGEEEPP-SS-SEEEEEEEE-TTS--EEEEEEEEEE-SS-EEEEEEEEEEEPP--PPP-----S--TT--------

Radius of gyration: 45.46 Å; Cα contacts (8 Å, |Δi|>4): 525; chains: 1; bounding box: 113×41×145 Å

Sequence (289 aa):
MRTPTDLHRLPTRTTSTADSRDNLSVCSCLKPNYSPGAPTVAVLLCAFLSLFGGRARAAVAPIISPIPDLVVNEDEPILHVPFTVWDADSPPERLTFTTFFSLTNNNYFSRDNIVIGGTGSNRWFSIYPLPDGSGPALGSITVRDETGLSATAIFHVQVYPVNDPPRLSAIPDQMALKGQGCLSVLFWVYDPETSVSRLHLTAWSSRPAVVSNCGLRLTQSTTQTNRNLLISLPANGTAGSTAITIQADDGQSTNSTSFVLNVQPPDFTRSTDLIPAGGEGFTPVWGDF

pLDDT: mean 79.45, std 23.59, range [30.95, 98.75]